Protein AF-A0A6S7GML3-F1 (afdb_monomer_lite)

Structure (mmCIF, N/CA/C/O backbone):
data_AF-A0A6S7GML3-F1
#
_entry.id   AF-A0A6S7GML3-F1
#
loop_
_atom_site.group_PDB
_atom_site.id
_atom_site.type_symbol
_atom_site.label_atom_id
_atom_site.label_alt_id
_atom_site.label_comp_id
_atom_site.label_asym_id
_atom_site.label_entity_id
_atom_site.label_seq_id
_atom_site.pdbx_PDB_ins_code
_atom_site.Cartn_x
_atom_site.Cartn_y
_atom_site.Cartn_z
_atom_site.occupancy
_atom_site.B_iso_or_equiv
_atom_site.auth_seq_id
_atom_site.auth_comp_id
_atom_site.auth_asym_id
_atom_site.auth_atom_id
_atom_site.pdbx_PDB_model_num
ATOM 1 N N . MET A 1 1 ? -11.944 -26.577 15.626 1.00 46.28 1 MET A N 1
ATOM 2 C CA . MET A 1 1 ? -12.272 -26.318 17.049 1.00 46.28 1 MET A CA 1
ATOM 3 C C . MET A 1 1 ? -11.532 -25.113 17.631 1.00 46.28 1 MET A C 1
ATOM 5 O O . MET A 1 1 ? -12.205 -24.235 18.138 1.00 46.28 1 MET A O 1
ATOM 9 N N . ALA A 1 2 ? -10.205 -24.984 17.500 1.00 52.25 2 ALA A N 1
ATOM 10 C CA . ALA A 1 2 ? -9.431 -23.870 18.091 1.00 52.25 2 ALA A CA 1
ATOM 11 C C . ALA A 1 2 ? -9.743 -22.442 17.565 1.00 52.25 2 ALA A C 1
ATOM 13 O O . ALA A 1 2 ? -9.230 -21.453 18.084 1.00 52.25 2 ALA A O 1
ATOM 14 N N . GLU A 1 3 ? -10.528 -22.315 16.496 1.00 48.59 3 GLU A N 1
ATOM 15 C CA . GLU A 1 3 ? -10.847 -21.039 15.836 1.00 48.59 3 GLU A CA 1
ATOM 16 C C . GLU A 1 3 ? -12.199 -20.475 16.296 1.00 48.59 3 GLU A C 1
ATOM 18 O O . GLU A 1 3 ? -12.276 -19.298 16.632 1.00 48.59 3 GLU A O 1
ATOM 23 N N . LEU A 1 4 ? -13.203 -21.346 16.461 1.00 54.62 4 LEU A N 1
ATOM 24 C CA . LEU A 1 4 ? -14.455 -21.040 17.167 1.00 54.62 4 LEU A CA 1
ATOM 25 C C . LEU A 1 4 ? -14.172 -20.561 18.596 1.00 54.62 4 LEU A C 1
ATOM 27 O O . LEU A 1 4 ? -14.626 -19.497 18.988 1.00 54.62 4 LEU A O 1
ATOM 31 N N . VAL A 1 5 ? -13.283 -21.261 19.309 1.00 56.81 5 VAL A N 1
ATOM 32 C CA . VAL A 1 5 ? -12.865 -20.880 20.669 1.00 56.81 5 VAL A CA 1
ATOM 33 C C . VAL A 1 5 ? -12.220 -19.485 20.714 1.00 56.81 5 VAL A C 1
ATOM 35 O O . VAL A 1 5 ? -12.396 -18.755 21.686 1.00 56.81 5 VAL A O 1
ATOM 38 N N . ARG A 1 6 ? -11.490 -19.074 19.665 1.00 58.19 6 ARG A N 1
ATOM 39 C CA . ARG A 1 6 ? -10.879 -17.734 19.589 1.00 58.19 6 ARG A CA 1
ATOM 40 C C . ARG A 1 6 ? -11.899 -16.640 19.287 1.00 58.19 6 ARG A C 1
ATOM 42 O O . ARG A 1 6 ? -11.771 -15.548 19.835 1.00 58.19 6 ARG A O 1
ATOM 49 N N . GLN A 1 7 ? -12.886 -16.927 18.441 1.00 59.56 7 GLN A N 1
ATOM 50 C CA . GLN A 1 7 ? -13.977 -15.999 18.157 1.00 59.56 7 GLN A CA 1
ATOM 51 C C . GLN A 1 7 ? -14.849 -15.783 19.399 1.00 59.56 7 GLN A C 1
ATOM 53 O O . GLN A 1 7 ? -15.047 -14.638 19.802 1.00 59.56 7 GLN A O 1
ATOM 58 N N . ASP A 1 8 ? -15.254 -16.865 20.062 1.00 65.12 8 ASP A N 1
ATOM 59 C CA . ASP A 1 8 ? -16.074 -16.810 21.275 1.00 65.12 8 ASP A CA 1
ATOM 60 C C . ASP A 1 8 ? -15.355 -16.051 22.402 1.00 65.12 8 ASP A C 1
ATOM 62 O O . ASP A 1 8 ? -15.948 -15.230 23.105 1.00 65.12 8 ASP A O 1
ATOM 66 N N . MET A 1 9 ? -14.039 -16.255 22.541 1.00 69.62 9 MET A N 1
ATOM 67 C CA . MET A 1 9 ? -13.228 -15.542 23.528 1.00 69.62 9 MET A CA 1
ATOM 68 C C . MET A 1 9 ? -13.107 -14.040 23.218 1.00 69.62 9 MET A C 1
ATOM 70 O O . MET A 1 9 ? -13.167 -13.223 24.137 1.00 69.62 9 MET A O 1
ATOM 74 N N . PHE A 1 10 ? -12.960 -13.660 21.945 1.00 67.94 10 PHE A N 1
ATOM 75 C CA . PHE A 1 10 ? -12.885 -12.259 21.519 1.00 67.94 10 PHE A CA 1
ATOM 76 C C . PHE A 1 10 ? -14.210 -11.518 21.742 1.00 67.94 10 PHE A C 1
ATOM 78 O O . PHE A 1 10 ? -14.221 -10.435 22.331 1.00 67.94 10 P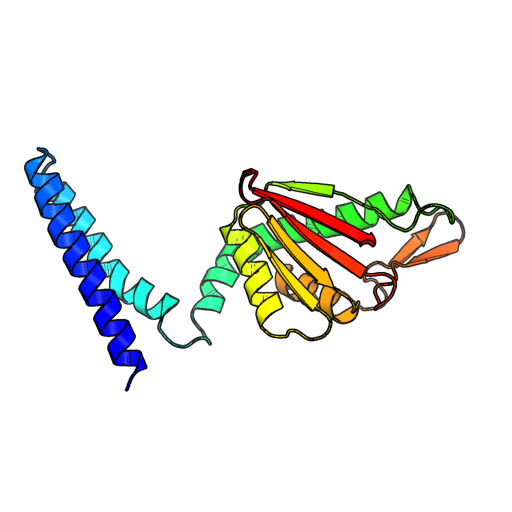HE A O 1
ATOM 85 N N . GLU A 1 11 ? -15.330 -12.124 21.339 1.00 72.38 11 GLU A N 1
ATOM 86 C CA . GLU A 1 11 ? -16.668 -11.570 21.564 1.00 72.38 11 GLU A CA 1
ATOM 87 C C . GLU A 1 11 ? -16.945 -11.403 23.066 1.00 72.38 11 GLU A C 1
ATOM 89 O O . GLU A 1 11 ? -17.372 -10.334 23.505 1.00 72.38 11 GLU A O 1
ATOM 94 N N . ALA A 1 12 ? -16.592 -12.399 23.885 1.00 74.69 12 ALA A N 1
ATOM 95 C CA . ALA A 1 12 ? -16.775 -12.343 25.334 1.00 74.69 12 ALA A CA 1
ATOM 96 C C . ALA A 1 12 ? -15.943 -11.247 26.025 1.00 74.69 12 ALA A C 1
ATOM 98 O O . ALA A 1 12 ? -16.363 -10.700 27.047 1.00 74.69 12 ALA A O 1
ATOM 99 N N . VAL A 1 13 ? -14.745 -10.925 25.526 1.00 76.81 13 VAL A N 1
ATOM 100 C CA . VAL A 1 13 ? -13.927 -9.824 26.071 1.00 76.81 13 VAL A CA 1
ATOM 101 C C . VAL A 1 13 ? -14.544 -8.468 25.727 1.00 76.81 13 VAL A C 1
ATOM 103 O O . VAL A 1 13 ? -14.682 -7.625 26.613 1.00 76.81 13 VAL A O 1
ATOM 106 N N . LEU A 1 14 ? -14.975 -8.271 24.479 1.00 73.94 14 LEU A N 1
ATOM 107 C CA . LEU A 1 14 ? -15.573 -7.006 24.046 1.00 73.94 14 LEU A CA 1
ATOM 108 C C . LEU A 1 14 ? -16.926 -6.735 24.706 1.00 73.94 14 LEU A C 1
ATOM 110 O O . LEU A 1 14 ? -17.175 -5.612 25.140 1.00 73.94 14 LEU A O 1
ATOM 114 N N . LEU A 1 15 ? -17.777 -7.756 24.839 1.00 80.69 15 LEU A N 1
ATOM 115 C CA . LEU A 1 15 ? -19.067 -7.619 25.519 1.00 80.69 15 LEU A CA 1
ATOM 116 C C . LEU A 1 15 ? -18.887 -7.213 26.988 1.00 80.69 15 LEU A C 1
ATOM 118 O O . LEU A 1 15 ? -19.568 -6.303 27.457 1.00 80.69 15 LEU A O 1
ATOM 122 N N . ARG A 1 16 ? -17.915 -7.816 27.687 1.00 80.81 16 ARG A N 1
ATOM 123 C CA . ARG A 1 16 ? -17.569 -7.436 29.068 1.00 80.81 16 ARG A CA 1
ATOM 124 C C . ARG A 1 16 ? -17.038 -6.007 29.164 1.00 80.81 16 ARG A C 1
ATOM 126 O O . ARG A 1 16 ? -17.428 -5.285 30.077 1.00 80.81 16 ARG A O 1
ATOM 133 N N . GLY A 1 17 ? -16.194 -5.593 28.218 1.00 77.00 17 GLY A N 1
ATOM 134 C CA . GLY A 1 17 ? -15.701 -4.217 28.137 1.00 77.00 17 GLY A CA 1
ATOM 135 C C . GLY A 1 17 ? -16.838 -3.207 27.975 1.00 77.00 17 GLY A C 1
ATOM 136 O O . GLY A 1 17 ? -16.918 -2.253 28.743 1.00 77.00 17 GLY A O 1
ATOM 137 N N . LEU A 1 18 ? -17.767 -3.461 27.047 1.00 82.06 18 LEU A N 1
ATOM 138 C CA . LEU A 1 18 ? -18.924 -2.590 26.824 1.00 82.06 18 LEU A CA 1
ATOM 139 C C . LEU A 1 18 ? -19.856 -2.513 28.035 1.00 82.06 18 LEU A C 1
ATOM 141 O O . LEU A 1 18 ? -20.358 -1.434 28.336 1.00 82.06 18 LEU A O 1
ATOM 145 N N . ASP A 1 19 ? -20.091 -3.616 28.749 1.00 84.50 19 ASP A N 1
ATOM 146 C CA . ASP A 1 19 ? -20.906 -3.569 29.966 1.00 84.50 19 ASP A CA 1
ATOM 147 C C . ASP A 1 19 ? -20.232 -2.782 31.095 1.00 84.50 19 ASP A C 1
ATOM 149 O O . ASP A 1 19 ? -20.918 -2.047 31.808 1.00 84.50 19 ASP A O 1
ATOM 153 N N . SER A 1 20 ? -18.903 -2.860 31.216 1.00 81.56 20 SER A N 1
ATOM 154 C CA . SER A 1 20 ? -18.153 -2.002 32.140 1.00 81.56 20 SER A CA 1
ATOM 155 C C . SER A 1 20 ? -18.276 -0.530 31.745 1.00 81.56 20 SER A C 1
ATOM 157 O O . SER A 1 20 ? -18.685 0.289 32.564 1.00 81.56 20 SER A O 1
ATOM 159 N N . SER A 1 21 ? -18.030 -0.200 30.473 1.00 81.12 21 SER A N 1
ATOM 160 C CA . SER A 1 21 ? -18.125 1.175 29.971 1.00 81.12 21 SER A CA 1
ATOM 161 C C . SER A 1 21 ? -19.533 1.752 30.102 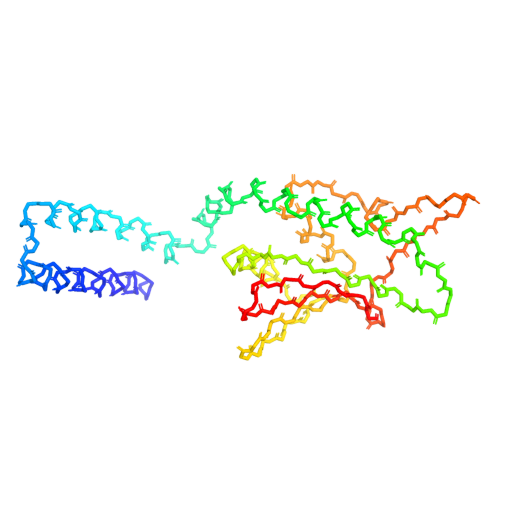1.00 81.12 21 SER A C 1
ATOM 163 O O . SER A 1 21 ? -19.677 2.908 30.478 1.00 81.12 21 SER A O 1
ATOM 165 N N . LYS A 1 22 ? -20.585 0.960 29.864 1.00 83.94 22 LYS A N 1
ATOM 166 C CA . LYS A 1 22 ? -21.976 1.378 30.092 1.00 83.94 22 LYS A CA 1
ATOM 167 C C . LYS A 1 22 ? -22.194 1.812 31.541 1.00 83.94 22 LYS A C 1
ATOM 169 O O . LYS A 1 22 ? -22.778 2.863 31.787 1.00 83.94 22 LYS A O 1
ATOM 174 N N . ASN A 1 23 ? -21.719 1.011 32.493 1.00 84.56 23 ASN A N 1
ATOM 175 C CA . ASN A 1 23 ? -21.869 1.308 33.915 1.00 84.56 23 ASN A CA 1
ATOM 176 C C . ASN A 1 23 ? -21.086 2.565 34.316 1.00 84.56 23 ASN A C 1
ATOM 178 O O . ASN A 1 23 ? -21.584 3.355 35.115 1.00 84.56 23 ASN A O 1
ATOM 182 N N . ASP A 1 24 ? -19.900 2.773 33.748 1.00 84.75 24 ASP A N 1
ATOM 183 C CA . ASP A 1 24 ? -19.079 3.957 34.015 1.00 84.75 24 ASP A CA 1
ATOM 184 C C . ASP A 1 24 ? -19.690 5.227 33.402 1.00 84.75 24 ASP A C 1
ATOM 186 O O . ASP A 1 24 ? -19.739 6.267 34.058 1.00 84.75 24 ASP A O 1
ATOM 190 N N . LEU A 1 25 ? -20.248 5.133 32.190 1.00 81.62 25 LEU A N 1
ATOM 191 C CA . LEU A 1 25 ? -20.936 6.242 31.523 1.00 81.62 25 LEU A CA 1
ATOM 192 C C . LEU A 1 25 ? -22.201 6.660 32.287 1.00 81.62 25 LEU A C 1
ATOM 194 O O . LEU A 1 25 ? -22.391 7.848 32.550 1.00 81.62 25 LEU A O 1
ATOM 198 N N . ILE A 1 26 ? -23.011 5.701 32.745 1.00 82.31 26 ILE A N 1
ATOM 199 C CA . ILE A 1 26 ? -24.184 5.987 33.590 1.00 82.31 26 ILE A CA 1
ATOM 200 C C . ILE A 1 26 ? -23.753 6.643 34.911 1.00 82.31 26 ILE A C 1
ATOM 202 O O . ILE A 1 26 ? -24.350 7.629 35.336 1.00 82.31 26 ILE A O 1
ATOM 206 N N . LYS A 1 27 ? -22.680 6.150 35.548 1.00 86.19 27 LYS A N 1
ATOM 207 C CA . LYS A 1 27 ? -22.130 6.759 36.774 1.00 86.19 27 LYS A CA 1
ATOM 208 C C . LYS A 1 27 ? -21.604 8.178 36.551 1.00 86.19 27 LYS A C 1
ATOM 210 O O . LYS A 1 27 ? -21.663 8.983 37.472 1.00 86.19 27 LYS A O 1
ATOM 215 N N . SER A 1 28 ? -21.115 8.490 35.350 1.00 84.75 28 SER A N 1
ATOM 216 C CA . SER A 1 28 ? -20.665 9.839 34.980 1.00 84.75 28 SER A CA 1
ATOM 217 C C . SER A 1 28 ? -21.804 10.834 34.710 1.00 84.75 28 SER A C 1
ATOM 219 O O . SER A 1 28 ? -21.538 11.998 34.426 1.00 84.75 28 SER A O 1
ATOM 221 N N . GLY A 1 29 ? -23.066 10.401 34.835 1.00 84.50 29 GLY A N 1
ATOM 222 C CA . GLY A 1 29 ? -24.247 11.260 34.720 1.00 84.50 29 GLY A CA 1
ATOM 223 C C . GLY A 1 29 ? -24.820 11.377 33.306 1.00 84.50 29 GLY A C 1
ATOM 224 O O . GLY A 1 29 ? -25.650 12.252 33.065 1.00 84.50 29 GLY A O 1
ATOM 225 N N . LEU A 1 30 ? -24.400 10.517 32.372 1.00 82.19 30 LEU A N 1
ATOM 226 C CA . LEU A 1 30 ? -25.015 10.421 31.046 1.00 82.19 30 LEU A CA 1
ATOM 227 C C . LEU A 1 30 ? -26.405 9.780 31.117 1.00 82.19 30 LEU A C 1
ATOM 229 O O . LEU A 1 30 ? -26.662 8.902 31.943 1.00 82.19 30 LEU A O 1
ATOM 233 N N . ASP A 1 31 ? -27.286 10.200 30.205 1.00 89.06 31 ASP A N 1
ATOM 234 C CA . ASP A 1 31 ? -28.648 9.679 30.104 1.00 89.06 31 ASP A CA 1
ATOM 235 C C . ASP A 1 31 ? -28.648 8.154 29.924 1.00 89.06 31 ASP A C 1
ATOM 237 O O . ASP A 1 31 ? -27.994 7.606 29.027 1.00 89.06 31 ASP A O 1
ATOM 241 N N . PHE A 1 32 ? -29.396 7.473 30.793 1.00 81.75 32 PHE A N 1
ATOM 242 C CA . PHE A 1 32 ? -29.441 6.017 30.859 1.00 81.75 32 PHE A CA 1
ATOM 243 C C . PHE A 1 32 ? -29.946 5.407 29.553 1.00 81.75 32 PHE A C 1
ATOM 245 O O . PHE A 1 32 ? -29.359 4.439 29.070 1.00 81.75 32 PHE A O 1
ATOM 252 N N . TRP A 1 33 ? -31.013 5.967 28.978 1.00 83.19 33 TRP A N 1
ATOM 253 C CA . TRP A 1 33 ? -31.663 5.412 27.791 1.00 83.19 33 TRP A CA 1
ATOM 254 C C . TRP A 1 33 ? -30.794 5.581 26.550 1.00 83.19 33 TRP A C 1
ATOM 256 O O . TRP A 1 33 ? -30.505 4.598 25.875 1.00 83.19 33 TRP A O 1
ATOM 266 N N . SER A 1 34 ? -30.259 6.780 26.330 1.00 77.38 34 SER A N 1
ATOM 267 C CA . SER A 1 34 ? -29.351 7.069 25.215 1.00 77.38 34 SER A CA 1
ATOM 268 C C . SER A 1 34 ? -28.062 6.246 25.294 1.00 77.38 34 SER A C 1
ATOM 270 O O . SER A 1 34 ? -27.591 5.710 24.291 1.00 77.38 34 SER A O 1
ATOM 272 N N . THR A 1 35 ? -27.500 6.093 26.498 1.00 80.88 35 THR A N 1
ATOM 273 C CA . THR A 1 35 ? -26.292 5.283 26.715 1.00 80.88 35 THR A CA 1
ATOM 274 C C . THR A 1 35 ? -26.575 3.803 26.487 1.00 80.88 35 THR A C 1
ATOM 276 O O . THR A 1 35 ? -25.769 3.101 25.875 1.00 80.88 35 THR A O 1
ATOM 279 N N . LYS A 1 36 ? -27.722 3.313 26.964 1.00 83.62 36 LYS A N 1
ATOM 280 C CA . LYS A 1 36 ? -28.141 1.926 26.775 1.00 83.62 36 LYS A CA 1
ATOM 281 C C . LYS A 1 36 ? -28.368 1.612 25.300 1.00 83.62 36 LYS A C 1
ATOM 283 O O . LYS A 1 36 ? -27.820 0.620 24.834 1.00 83.62 36 LYS A O 1
ATOM 288 N N . ASP A 1 37 ? -29.088 2.462 24.575 1.00 81.25 37 ASP A N 1
ATOM 289 C CA . ASP A 1 37 ? -29.379 2.258 23.155 1.00 81.25 37 ASP A CA 1
ATOM 290 C C . ASP A 1 37 ? -28.095 2.249 22.314 1.00 81.25 37 ASP A C 1
ATOM 292 O O . ASP A 1 37 ? -27.892 1.338 21.509 1.00 81.25 37 ASP A O 1
ATOM 296 N N . ALA A 1 38 ? -27.170 3.183 22.565 1.00 76.00 38 ALA A N 1
ATOM 297 C CA . ALA A 1 38 ? -25.878 3.224 21.880 1.00 76.00 38 ALA A CA 1
ATOM 298 C C . ALA A 1 38 ? -25.006 1.990 22.186 1.00 76.00 38 ALA A C 1
ATOM 300 O O . ALA A 1 38 ? -24.384 1.413 21.291 1.00 76.00 38 ALA A O 1
ATOM 301 N N . ILE A 1 39 ? -24.964 1.548 23.448 1.00 80.12 39 ILE A N 1
ATOM 302 C CA . ILE A 1 39 ? -24.228 0.338 23.843 1.00 80.12 39 ILE A CA 1
ATOM 303 C C . ILE A 1 39 ? -24.871 -0.911 23.228 1.00 80.12 39 ILE A C 1
ATOM 305 O O . ILE A 1 39 ? -24.153 -1.791 22.753 1.00 80.12 39 ILE A O 1
ATOM 309 N N . ASP A 1 40 ? -26.199 -1.006 23.209 1.00 82.94 40 ASP A N 1
ATOM 310 C CA . ASP A 1 40 ? -26.919 -2.143 22.634 1.00 82.94 40 ASP A CA 1
ATOM 311 C C . ASP A 1 40 ? -26.742 -2.203 21.106 1.00 82.94 40 ASP A C 1
ATOM 313 O O . ASP A 1 40 ? -26.606 -3.294 20.543 1.00 82.94 40 ASP A O 1
ATOM 317 N N . GLU A 1 41 ? -26.638 -1.058 20.428 1.00 76.38 41 GLU A N 1
ATOM 318 C CA . GLU A 1 41 ? -26.258 -0.989 19.015 1.00 76.38 41 GLU A CA 1
ATOM 319 C C . GLU A 1 41 ? -24.822 -1.489 18.789 1.00 76.38 41 GLU A C 1
ATOM 321 O O . GLU A 1 41 ? -24.591 -2.357 17.942 1.00 76.38 41 GLU A O 1
ATOM 326 N N . LEU A 1 42 ? -23.860 -1.047 19.606 1.00 71.56 42 LEU A N 1
ATOM 327 C CA . LEU A 1 42 ? -22.476 -1.533 19.549 1.00 71.56 42 LEU A CA 1
ATOM 328 C C . LEU A 1 42 ? -22.381 -3.044 19.806 1.00 71.56 42 LEU A C 1
ATOM 330 O O . LEU A 1 42 ? -21.644 -3.745 19.108 1.00 71.56 42 LEU A O 1
ATOM 334 N N . LYS A 1 43 ? -23.172 -3.577 20.744 1.00 80.75 43 LYS A N 1
ATOM 335 C CA . LYS A 1 43 ? -23.254 -5.022 21.008 1.00 80.75 43 LYS A CA 1
ATOM 336 C C . LYS A 1 43 ? -23.757 -5.806 19.798 1.00 80.75 43 LYS A C 1
ATOM 338 O O . LYS A 1 43 ? -23.225 -6.878 19.520 1.00 80.75 43 LYS A O 1
ATOM 343 N N . ARG A 1 44 ? -24.722 -5.275 19.038 1.00 78.81 44 ARG A N 1
ATOM 344 C CA . ARG A 1 44 ? -25.210 -5.903 17.792 1.00 78.81 44 ARG A CA 1
ATOM 345 C C . ARG A 1 44 ? -24.148 -5.929 16.691 1.00 78.81 44 ARG A C 1
ATOM 347 O O . ARG A 1 44 ? -24.171 -6.819 15.842 1.00 78.81 44 ARG A O 1
ATOM 354 N N . LEU A 1 45 ? -23.206 -4.986 16.706 1.00 71.12 45 LEU A N 1
ATOM 355 C CA . LEU A 1 45 ? -22.112 -4.922 15.737 1.00 71.12 45 LEU A CA 1
ATOM 356 C C . LEU A 1 45 ? -20.957 -5.880 16.067 1.00 71.12 45 LEU A C 1
ATOM 358 O O . LEU A 1 45 ? -20.259 -6.305 15.146 1.00 71.12 45 LEU A O 1
ATOM 362 N N . ILE A 1 46 ? -20.764 -6.271 17.334 1.00 72.88 46 ILE A N 1
ATOM 363 C CA . ILE A 1 46 ? -19.654 -7.147 17.755 1.00 72.88 46 ILE A CA 1
ATOM 364 C C . ILE A 1 46 ? -19.620 -8.479 16.988 1.00 72.88 46 ILE A C 1
ATOM 366 O O . ILE A 1 46 ? -18.567 -8.771 16.425 1.00 72.88 46 ILE A O 1
ATOM 370 N N . PRO A 1 47 ? -20.714 -9.257 16.862 1.00 67.62 47 PRO A N 1
ATOM 371 C CA . PRO A 1 47 ? -20.690 -10.514 16.110 1.00 67.62 47 PRO A CA 1
ATOM 372 C C . PRO A 1 47 ? -20.383 -10.305 14.623 1.00 67.62 47 PRO A C 1
ATOM 374 O O . PRO A 1 47 ? -19.722 -11.127 13.990 1.00 67.62 47 PRO A O 1
ATOM 377 N N . LEU A 1 48 ? -20.821 -9.179 14.047 1.00 64.44 48 LEU A N 1
ATOM 378 C CA . LEU A 1 48 ? -20.537 -8.826 12.652 1.00 64.44 48 LEU A CA 1
ATOM 379 C C . LEU A 1 48 ? -19.053 -8.500 12.454 1.00 64.44 48 LEU A C 1
ATOM 381 O O . LEU A 1 48 ? -18.450 -8.923 11.469 1.00 64.44 48 LEU A O 1
ATOM 385 N N . VAL A 1 49 ? -18.458 -7.777 13.402 1.00 63.06 49 VAL A N 1
ATOM 386 C CA . VAL A 1 49 ? -17.033 -7.433 13.427 1.00 63.06 49 VAL A CA 1
ATOM 387 C C . VAL A 1 49 ? -16.187 -8.678 13.698 1.00 63.06 49 VAL A C 1
ATOM 389 O O . VAL A 1 49 ? -15.263 -8.956 12.942 1.00 63.06 49 VAL A O 1
ATOM 392 N N . ALA A 1 50 ? -16.529 -9.486 14.697 1.00 62.12 50 ALA A N 1
ATOM 393 C CA . ALA A 1 50 ? -15.840 -10.732 15.016 1.00 62.12 50 ALA A CA 1
ATOM 394 C C . ALA A 1 50 ? -15.881 -11.712 13.836 1.00 62.12 50 ALA A C 1
ATOM 396 O O . ALA A 1 50 ? -14.841 -12.206 13.409 1.00 62.12 50 ALA A O 1
ATOM 397 N N . LYS A 1 51 ? -17.039 -11.885 13.191 1.00 63.22 51 LYS A N 1
ATOM 398 C CA . LYS A 1 51 ? -17.161 -12.683 11.962 1.00 63.22 51 LYS A CA 1
ATOM 399 C C . LYS A 1 51 ? -16.361 -12.103 10.790 1.00 63.22 51 LYS A C 1
ATOM 401 O O . LYS A 1 51 ? -15.874 -12.859 9.958 1.00 63.22 51 LYS A O 1
ATOM 406 N N . LYS A 1 52 ? -16.201 -10.779 10.718 1.00 56.81 52 LYS A N 1
ATOM 407 C CA . LYS A 1 52 ? -15.427 -10.081 9.677 1.00 56.81 52 LYS A CA 1
ATOM 408 C C . LYS A 1 52 ? -13.909 -10.167 9.883 1.00 56.81 52 LYS A C 1
ATOM 410 O O . LYS A 1 52 ? -13.182 -10.228 8.895 1.00 56.81 52 LYS A O 1
ATOM 415 N N . PHE A 1 53 ? -13.439 -10.125 11.130 1.00 54.00 53 PHE A N 1
ATOM 416 C CA . PHE A 1 53 ? -12.013 -10.114 11.480 1.00 54.00 53 PHE A CA 1
ATOM 417 C C . PHE A 1 53 ? -11.454 -11.506 11.811 1.00 54.00 53 PHE A C 1
ATOM 419 O O . PHE A 1 53 ? -10.275 -11.747 11.567 1.00 54.00 53 PHE A O 1
ATOM 426 N N . LEU A 1 54 ? -12.278 -12.412 12.348 1.00 54.78 54 LEU A N 1
ATOM 427 C CA . LEU A 1 54 ? -11.885 -13.757 12.798 1.00 54.78 54 LEU A CA 1
ATOM 428 C C . LEU A 1 54 ? -12.545 -14.884 11.994 1.00 54.78 54 LEU A C 1
ATOM 430 O O . LEU A 1 54 ? -12.008 -15.988 11.938 1.00 54.78 54 LEU A O 1
ATOM 434 N N . GLY A 1 55 ? -13.685 -14.629 11.346 1.00 49.12 55 GLY A N 1
ATOM 435 C CA . GLY A 1 55 ? -14.292 -15.588 10.428 1.00 49.12 55 GLY A CA 1
ATOM 436 C C . GLY A 1 55 ? -13.475 -15.680 9.143 1.00 49.12 55 GLY A C 1
ATOM 437 O O . GLY A 1 55 ? -13.189 -14.649 8.543 1.00 49.12 55 GLY A O 1
ATOM 438 N N . LYS A 1 56 ? -13.096 -16.914 8.764 1.00 47.44 56 LYS A N 1
ATOM 439 C CA . LYS A 1 56 ? -12.351 -17.324 7.554 1.00 47.44 56 LYS A CA 1
ATOM 440 C C . LYS A 1 56 ? -11.644 -16.177 6.818 1.00 47.44 56 LYS A C 1
ATOM 442 O O . LYS A 1 56 ? -12.281 -15.384 6.125 1.00 47.44 56 LYS A O 1
ATOM 447 N N . TYR A 1 57 ? -10.316 -16.251 6.812 1.00 44.41 57 TYR A N 1
ATOM 448 C CA . TYR A 1 57 ? -9.345 -15.508 5.990 1.00 44.41 57 TYR A CA 1
ATOM 449 C C . TYR A 1 57 ? -9.638 -15.386 4.461 1.00 44.41 57 TYR A C 1
ATOM 451 O O . TYR A 1 57 ? -8.761 -14.966 3.713 1.00 44.41 57 TYR A O 1
ATOM 459 N N . GLY A 1 58 ? -10.828 -15.734 3.952 1.00 43.81 58 GLY A N 1
ATOM 460 C CA . GLY A 1 58 ? -11.152 -15.819 2.524 1.00 43.81 58 GLY A CA 1
ATOM 461 C C . GLY A 1 58 ? -12.261 -14.908 1.976 1.00 43.81 58 GLY A C 1
ATOM 462 O O . GLY A 1 58 ? -12.263 -14.676 0.770 1.00 43.81 58 GLY A O 1
ATOM 463 N N . GLU A 1 59 ? -13.195 -14.366 2.773 1.00 43.69 59 GLU A N 1
ATOM 464 C CA . GLU A 1 59 ? -14.395 -13.712 2.184 1.00 43.69 59 GLU A CA 1
ATOM 465 C C . GLU A 1 59 ? -14.738 -12.324 2.757 1.00 43.69 59 GLU A C 1
ATOM 467 O O . GLU A 1 59 ? -15.159 -11.443 2.006 1.00 43.69 59 GLU A O 1
ATOM 472 N N . GLY A 1 60 ? -14.472 -12.054 4.041 1.00 39.16 60 GLY A N 1
ATOM 473 C CA . GLY A 1 60 ? -14.784 -10.760 4.676 1.00 39.16 60 GLY A CA 1
ATOM 474 C C . GLY A 1 60 ? -13.871 -9.596 4.261 1.00 39.16 60 GLY A C 1
ATOM 475 O O . GLY A 1 60 ? -14.300 -8.437 4.242 1.00 39.16 60 GLY A O 1
ATOM 476 N N . GLN A 1 61 ? -12.628 -9.885 3.855 1.00 45.50 61 GLN A N 1
ATOM 477 C CA . GLN A 1 61 ? -11.715 -8.868 3.322 1.00 45.50 61 GLN A CA 1
ATOM 478 C C . GLN A 1 61 ? -12.148 -8.353 1.950 1.00 45.50 61 GLN A C 1
ATOM 480 O O . GLN A 1 61 ? -11.879 -7.190 1.669 1.00 45.50 61 GLN A O 1
ATOM 485 N N . LYS A 1 62 ? -12.886 -9.130 1.137 1.00 40.34 62 LYS A N 1
ATOM 486 C CA . LYS A 1 62 ? -13.417 -8.616 -0.136 1.00 40.34 62 LYS A CA 1
ATOM 487 C C . LYS A 1 62 ? -14.269 -7.369 0.092 1.00 40.34 62 LYS A C 1
ATOM 489 O O . LYS A 1 62 ? -14.110 -6.417 -0.648 1.00 40.34 62 LYS A O 1
ATOM 494 N N . PHE A 1 63 ? -15.088 -7.299 1.143 1.00 37.25 63 PHE A N 1
ATOM 495 C CA . PHE A 1 63 ? -16.019 -6.177 1.337 1.00 37.25 63 PHE A CA 1
ATOM 496 C C . PHE A 1 63 ? -15.379 -4.893 1.899 1.00 37.25 63 PHE A C 1
ATOM 498 O O . PHE A 1 63 ? -15.788 -3.796 1.517 1.00 37.25 63 PHE A O 1
ATOM 505 N N . THR A 1 64 ? -14.356 -4.989 2.759 1.00 42.97 64 THR A N 1
ATOM 506 C CA . THR A 1 64 ? -13.591 -3.800 3.211 1.00 42.97 64 THR A CA 1
ATOM 507 C C . THR A 1 64 ? -12.678 -3.290 2.106 1.00 42.97 64 THR A C 1
ATOM 509 O O . THR A 1 64 ? -12.615 -2.086 1.868 1.00 42.97 64 THR A O 1
ATOM 512 N N . VAL A 1 65 ? -12.045 -4.218 1.381 1.00 41.59 65 VAL A N 1
ATOM 513 C CA . VAL A 1 65 ? -11.272 -3.920 0.177 1.00 41.59 65 VAL A CA 1
ATOM 514 C C . VAL A 1 65 ? -12.185 -3.254 -0.855 1.00 41.59 65 VAL A C 1
ATOM 516 O O . VAL A 1 65 ? -11.814 -2.199 -1.337 1.00 41.59 65 VAL A O 1
ATOM 519 N N . VAL A 1 66 ? -13.414 -3.739 -1.088 1.00 41.00 66 VAL A N 1
ATOM 520 C CA . VAL A 1 66 ? -14.400 -3.166 -2.037 1.00 41.00 66 VAL A CA 1
ATOM 521 C C . VAL A 1 66 ? -14.885 -1.756 -1.661 1.00 41.00 66 VAL A C 1
ATOM 523 O O . VAL A 1 66 ? -15.099 -0.949 -2.562 1.00 41.00 66 VAL A O 1
ATOM 526 N N . LYS A 1 67 ? -15.028 -1.401 -0.372 1.00 44.69 67 LYS A N 1
ATOM 527 C CA . LYS A 1 67 ? -15.408 -0.025 0.031 1.00 44.69 67 LYS A CA 1
ATOM 528 C C . LYS A 1 67 ? -14.231 0.959 0.046 1.00 44.69 67 LYS A C 1
ATOM 530 O O . LYS A 1 67 ? -14.422 2.118 -0.308 1.00 44.69 67 LYS A O 1
ATOM 535 N N . ALA A 1 68 ? -13.028 0.519 0.420 1.00 50.62 68 ALA A N 1
ATOM 536 C CA . ALA A 1 68 ? -11.810 1.333 0.329 1.00 50.62 68 ALA A CA 1
ATOM 537 C C . ALA A 1 68 ? -11.272 1.430 -1.113 1.00 50.62 68 ALA A C 1
ATOM 539 O O . ALA A 1 68 ? -10.546 2.367 -1.449 1.00 50.62 68 ALA A O 1
ATOM 540 N N . PHE A 1 69 ? -11.667 0.493 -1.979 1.00 56.91 69 PHE A N 1
ATOM 541 C CA . PHE A 1 69 ? -11.192 0.350 -3.352 1.00 56.91 69 PHE A CA 1
ATOM 542 C C . PHE A 1 69 ? -11.313 1.620 -4.192 1.00 56.91 69 PHE A C 1
ATOM 544 O O . PHE A 1 69 ? -10.342 1.973 -4.851 1.00 56.91 69 PHE A O 1
ATOM 551 N N . PRO A 1 70 ? -12.438 2.360 -4.197 1.00 64.94 70 PRO A N 1
ATOM 552 C CA . PRO A 1 70 ? -12.559 3.544 -5.043 1.00 64.94 70 PRO A CA 1
ATOM 553 C C . PRO A 1 70 ? -11.635 4.690 -4.610 1.00 64.94 70 PRO A C 1
ATOM 555 O O . PRO A 1 70 ? -11.113 5.417 -5.452 1.00 64.94 70 PRO A O 1
ATOM 558 N N . MET A 1 71 ? -11.407 4.861 -3.304 1.00 65.75 71 MET A N 1
ATOM 559 C CA . MET A 1 71 ? -10.477 5.877 -2.796 1.00 65.75 71 MET A CA 1
ATOM 560 C C . MET A 1 71 ? -9.030 5.463 -3.049 1.00 65.75 71 MET A C 1
ATOM 562 O O . MET A 1 71 ? -8.260 6.235 -3.619 1.00 65.75 71 MET A O 1
ATOM 566 N N . LEU A 1 72 ? -8.686 4.223 -2.700 1.00 68.19 72 LEU A N 1
ATOM 567 C CA . LEU A 1 72 ? -7.346 3.681 -2.885 1.00 68.19 72 LEU A CA 1
ATOM 568 C C . LEU A 1 72 ? -6.972 3.615 -4.369 1.00 68.19 72 LEU A C 1
ATOM 570 O O . LEU A 1 72 ? -5.896 4.066 -4.740 1.00 68.19 72 LEU A O 1
ATOM 574 N N . SER A 1 73 ? -7.879 3.176 -5.242 1.00 70.12 73 SER A N 1
ATOM 575 C CA . SER A 1 73 ? -7.658 3.163 -6.693 1.00 70.12 73 SER A CA 1
ATOM 576 C C . SER A 1 73 ? -7.423 4.564 -7.252 1.00 70.12 73 SER A C 1
ATOM 578 O O . SER A 1 73 ? -6.515 4.736 -8.059 1.00 70.12 73 SER A O 1
ATOM 580 N N . ARG A 1 74 ? -8.161 5.593 -6.808 1.00 74.62 74 ARG A N 1
ATOM 581 C CA . ARG A 1 74 ? -7.921 6.989 -7.225 1.00 74.62 74 ARG A CA 1
ATOM 582 C C . ARG A 1 74 ? -6.557 7.500 -6.769 1.00 74.62 74 ARG A C 1
ATOM 584 O O . ARG A 1 74 ? -5.861 8.142 -7.557 1.00 74.62 74 ARG A O 1
ATOM 591 N N . ILE A 1 75 ? -6.177 7.208 -5.527 1.00 74.69 75 ILE A N 1
ATOM 592 C CA . ILE A 1 75 ? -4.869 7.565 -4.966 1.00 74.69 75 ILE A CA 1
ATOM 593 C C . ILE A 1 75 ? -3.755 6.857 -5.751 1.00 74.69 75 ILE A C 1
ATOM 595 O O . ILE A 1 75 ? -2.844 7.500 -6.260 1.00 74.69 75 ILE A O 1
ATOM 599 N N . VAL A 1 76 ? -3.883 5.553 -5.979 1.00 75.06 76 VAL A N 1
ATOM 600 C CA . VAL A 1 76 ? -2.894 4.742 -6.701 1.00 75.06 76 VAL A CA 1
ATOM 601 C C . VAL A 1 76 ? -2.823 5.126 -8.184 1.00 75.06 76 VAL A C 1
ATOM 603 O O . VAL A 1 76 ? -1.738 5.182 -8.760 1.00 75.06 76 VAL A O 1
ATOM 606 N N . GLN A 1 77 ? -3.940 5.496 -8.815 1.00 78.62 77 GLN A N 1
ATOM 607 C CA . GLN A 1 77 ? -3.943 6.075 -10.162 1.00 78.62 77 GLN A CA 1
ATOM 608 C C . GLN A 1 77 ? -3.221 7.424 -10.199 1.00 78.62 77 GLN A C 1
ATOM 610 O O . GLN A 1 77 ? -2.516 7.719 -11.169 1.00 78.62 77 GLN A O 1
ATOM 615 N N . ARG A 1 78 ? -3.390 8.262 -9.168 1.00 78.88 78 ARG A N 1
ATOM 616 C CA . ARG A 1 78 ? -2.659 9.527 -9.041 1.00 78.88 78 ARG A CA 1
ATOM 617 C C . ARG A 1 78 ? -1.168 9.269 -8.858 1.00 78.88 78 ARG A C 1
ATOM 619 O O . ARG A 1 78 ? -0.384 9.910 -9.559 1.00 78.88 78 ARG A O 1
ATOM 626 N N . TRP A 1 79 ? -0.780 8.313 -8.016 1.00 77.81 79 TRP A N 1
ATOM 627 C CA . TRP A 1 79 ? 0.602 7.853 -7.879 1.00 77.81 79 TRP A CA 1
ATOM 628 C C . TRP A 1 79 ? 1.159 7.419 -9.223 1.00 77.81 79 TRP A C 1
ATOM 630 O O . TRP A 1 79 ? 2.142 7.989 -9.680 1.00 77.81 79 TRP A O 1
ATOM 640 N N . TYR A 1 80 ? 0.481 6.500 -9.914 1.00 77.88 80 TYR A N 1
ATOM 641 C CA . TYR A 1 80 ? 0.898 6.000 -11.220 1.00 77.88 80 TYR A CA 1
ATOM 642 C C . TYR A 1 80 ? 1.078 7.132 -12.238 1.00 77.88 80 TYR A C 1
ATOM 644 O O . TYR A 1 80 ? 2.134 7.260 -12.853 1.00 77.88 80 TYR A O 1
ATOM 652 N N . LYS A 1 81 ? 0.099 8.035 -12.373 1.00 79.50 81 LYS A N 1
ATOM 653 C CA . LYS A 1 81 ? 0.215 9.205 -13.261 1.00 79.50 81 LYS A CA 1
ATOM 654 C C . LYS A 1 81 ? 1.382 10.112 -12.863 1.00 79.50 81 LYS A C 1
ATOM 656 O O . LYS A 1 81 ? 2.067 10.640 -13.737 1.00 79.50 81 LYS A O 1
ATOM 661 N N . THR A 1 82 ? 1.613 10.296 -11.567 1.00 74.75 82 THR A N 1
ATOM 662 C CA . THR A 1 82 ? 2.693 11.138 -11.036 1.00 74.75 82 THR A CA 1
ATOM 663 C C . THR A 1 82 ? 4.061 10.511 -11.281 1.00 74.75 82 THR A C 1
ATOM 665 O O . THR A 1 82 ? 4.949 11.209 -11.768 1.00 74.75 82 THR A O 1
ATOM 668 N N . PHE A 1 83 ? 4.215 9.201 -11.068 1.00 73.31 83 PHE A N 1
ATOM 669 C CA . PHE A 1 83 ? 5.388 8.427 -11.479 1.00 73.31 83 PHE A CA 1
ATOM 670 C C . PHE A 1 83 ? 5.665 8.616 -12.967 1.00 73.31 83 PHE A C 1
ATOM 672 O O . PHE A 1 83 ? 6.740 9.081 -13.342 1.00 73.31 83 PHE A O 1
ATOM 679 N N . MET A 1 84 ? 4.668 8.343 -13.814 1.00 72.88 84 MET A N 1
ATOM 680 C CA . MET A 1 84 ? 4.799 8.455 -15.267 1.00 72.88 84 MET A CA 1
ATOM 681 C C . MET A 1 84 ? 5.172 9.873 -15.719 1.00 72.88 84 MET A C 1
ATOM 683 O O . MET A 1 84 ? 5.879 10.016 -16.713 1.00 72.88 84 MET A O 1
ATOM 687 N N . ARG A 1 85 ? 4.729 10.918 -14.999 1.00 71.00 85 ARG A N 1
ATOM 688 C CA . ARG A 1 85 ? 5.098 12.324 -15.251 1.00 71.00 85 ARG A CA 1
ATOM 689 C C . ARG A 1 85 ? 6.507 12.674 -14.778 1.00 71.00 85 ARG A C 1
ATOM 691 O O . ARG A 1 85 ? 7.224 13.374 -15.483 1.00 71.00 85 ARG A O 1
ATOM 698 N N . ARG A 1 86 ? 6.917 12.218 -13.595 1.00 66.62 86 ARG A N 1
ATOM 699 C CA . ARG A 1 86 ? 8.240 12.534 -13.032 1.00 66.62 86 ARG A CA 1
ATOM 700 C C . ARG A 1 86 ? 9.366 11.764 -13.725 1.00 66.62 86 ARG A C 1
ATOM 702 O O . ARG A 1 86 ? 10.452 12.317 -13.875 1.00 66.62 86 ARG A O 1
ATOM 709 N N . MET A 1 87 ? 9.085 10.569 -14.252 1.00 63.00 87 MET A N 1
ATOM 710 C CA . MET A 1 87 ? 10.011 9.836 -15.129 1.00 63.00 87 MET A CA 1
ATOM 711 C C . MET A 1 87 ? 10.403 10.626 -16.393 1.00 63.00 87 MET A C 1
ATOM 713 O O . MET A 1 87 ? 11.445 10.369 -16.975 1.00 63.00 87 MET A O 1
ATOM 717 N N . ILE A 1 88 ? 9.613 11.622 -16.811 1.00 52.06 88 ILE A N 1
ATOM 718 C CA . ILE A 1 88 ? 9.867 12.436 -18.015 1.00 52.06 88 ILE A CA 1
ATOM 719 C C . ILE A 1 88 ? 11.030 13.413 -17.821 1.00 52.06 88 ILE A C 1
ATOM 721 O O . ILE A 1 88 ? 11.718 13.740 -18.781 1.00 52.06 88 ILE A O 1
ATOM 725 N N . ALA A 1 8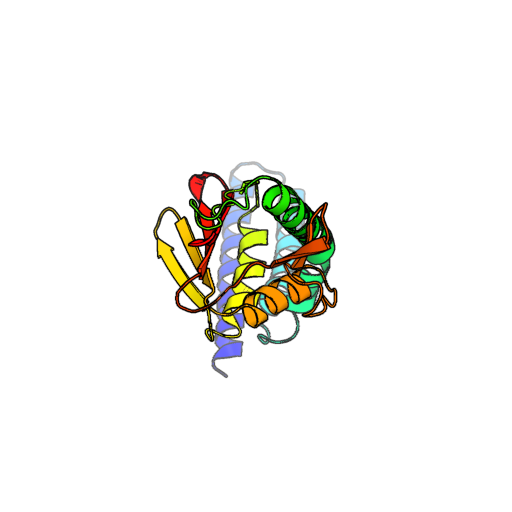9 ? 11.220 13.919 -16.602 1.00 49.91 89 ALA A N 1
ATOM 726 C CA . ALA A 1 89 ? 12.048 15.100 -16.365 1.00 49.91 89 ALA A CA 1
ATOM 727 C C . ALA A 1 89 ? 13.495 14.787 -15.947 1.00 49.91 89 ALA A C 1
ATOM 729 O O . ALA A 1 89 ? 14.329 15.685 -15.971 1.00 49.91 89 ALA A O 1
ATOM 730 N N . LYS A 1 90 ? 13.798 13.550 -15.527 1.00 49.41 90 LYS A N 1
ATOM 731 C CA . LYS A 1 90 ? 15.069 13.210 -14.853 1.00 49.41 90 LYS A CA 1
ATOM 732 C C . LYS A 1 90 ? 15.813 12.000 -15.433 1.00 49.41 90 LYS A C 1
ATOM 734 O O . LYS A 1 90 ? 16.728 11.498 -14.788 1.00 49.41 90 LYS A O 1
ATOM 739 N N . CYS A 1 91 ? 15.464 11.534 -16.633 1.00 48.19 91 CYS A N 1
ATOM 740 C CA . CYS A 1 91 ? 16.232 10.493 -17.326 1.00 48.19 91 CYS A CA 1
ATOM 741 C C . CYS A 1 91 ? 17.546 11.064 -17.877 1.00 48.19 91 CYS A C 1
ATOM 743 O O . CYS A 1 91 ? 17.642 11.394 -19.054 1.00 48.19 91 CYS A O 1
ATOM 745 N N . GLY A 1 92 ? 18.544 11.198 -17.007 1.00 47.94 92 GLY A N 1
ATOM 746 C CA . GLY A 1 92 ? 19.937 11.410 -17.382 1.00 47.94 92 GLY A CA 1
ATOM 747 C C . GLY A 1 92 ? 20.787 10.257 -16.858 1.00 47.94 92 GLY A C 1
ATOM 748 O O . GLY A 1 92 ? 20.619 9.842 -15.714 1.00 47.94 92 GLY A O 1
ATOM 749 N N . GLU A 1 93 ? 21.712 9.766 -17.681 1.00 46.84 93 GLU A N 1
ATOM 750 C CA . GLU A 1 93 ? 22.590 8.603 -17.442 1.00 46.84 93 GLU A CA 1
ATOM 751 C C . GLU A 1 93 ? 23.389 8.642 -16.124 1.00 46.84 93 GLU A C 1
ATOM 753 O O . GLU A 1 93 ? 23.884 7.615 -15.672 1.00 46.84 93 GLU A O 1
ATOM 758 N N . ARG A 1 94 ? 23.506 9.814 -15.486 1.00 44.34 94 ARG A N 1
ATOM 759 C CA . ARG A 1 94 ? 24.350 10.045 -14.304 1.00 44.34 94 ARG A CA 1
ATOM 760 C C . ARG A 1 94 ? 23.681 9.814 -12.949 1.00 44.34 94 ARG A C 1
ATOM 762 O O . ARG A 1 94 ? 24.397 9.634 -11.974 1.00 44.34 94 ARG A O 1
ATOM 769 N N . ASN A 1 95 ? 22.350 9.842 -12.867 1.00 44.16 95 ASN A N 1
ATOM 770 C CA . ASN A 1 95 ? 21.624 9.686 -11.604 1.00 44.16 95 ASN A CA 1
ATOM 771 C C . ASN A 1 95 ? 20.572 8.581 -11.757 1.00 44.16 95 ASN A C 1
ATOM 773 O O . ASN A 1 95 ? 19.566 8.810 -12.434 1.00 44.16 95 ASN A O 1
ATOM 777 N N . PRO A 1 96 ? 20.759 7.396 -11.149 1.00 47.50 96 PRO A N 1
ATOM 778 C CA . PRO A 1 96 ? 19.747 6.353 -11.192 1.00 47.50 96 PRO A CA 1
ATOM 779 C C . PRO A 1 96 ? 18.454 6.870 -10.550 1.00 47.50 96 PRO A C 1
ATOM 781 O O . PRO A 1 96 ? 18.433 7.268 -9.390 1.00 47.50 96 PRO A O 1
ATOM 784 N N . TRP A 1 97 ? 17.415 6.950 -11.383 1.00 56.03 97 TRP A N 1
ATOM 785 C CA . TRP A 1 97 ? 15.975 6.759 -11.152 1.00 56.03 97 TRP A CA 1
ATOM 786 C C . TRP A 1 97 ? 15.300 7.264 -9.864 1.00 56.03 97 TRP A C 1
ATOM 788 O O . TRP A 1 97 ? 14.145 6.925 -9.636 1.00 56.03 97 TRP A O 1
ATOM 798 N N . ARG A 1 98 ? 15.905 8.128 -9.046 1.00 49.81 98 ARG A N 1
ATOM 799 C CA . ARG A 1 98 ? 15.298 8.576 -7.784 1.00 49.81 98 ARG A CA 1
ATOM 800 C C . ARG A 1 98 ? 14.135 9.547 -8.014 1.00 49.81 98 ARG A C 1
ATOM 802 O O . ARG A 1 98 ? 14.286 10.772 -8.012 1.00 49.81 98 ARG A O 1
ATOM 809 N N . VAL A 1 99 ? 12.945 8.986 -8.205 1.00 55.38 99 VAL A N 1
ATOM 810 C CA . VAL A 1 99 ? 11.667 9.700 -8.186 1.00 55.38 99 VAL A CA 1
ATOM 811 C C . VAL A 1 99 ? 11.053 9.544 -6.801 1.00 55.38 99 VAL A C 1
ATOM 813 O O . VAL A 1 99 ? 10.099 8.800 -6.624 1.00 55.38 99 VAL A O 1
ATOM 816 N N . THR A 1 100 ? 11.597 10.279 -5.834 1.00 57.06 100 THR A N 1
ATOM 817 C CA . THR A 1 100 ? 10.991 10.396 -4.508 1.00 57.06 100 THR A CA 1
ATOM 818 C C . THR A 1 100 ? 9.768 11.292 -4.614 1.00 57.06 100 THR A C 1
ATOM 820 O O . THR A 1 100 ? 9.869 12.472 -4.973 1.00 57.06 100 THR A O 1
ATOM 823 N N . PHE A 1 101 ? 8.587 10.742 -4.369 1.00 62.53 101 PHE A N 1
ATOM 824 C CA . PHE A 1 101 ? 7.406 11.545 -4.087 1.00 62.53 101 PHE A CA 1
ATOM 825 C C . PHE A 1 101 ? 6.746 11.031 -2.833 1.00 62.53 101 PHE A C 1
ATOM 827 O O . PHE A 1 101 ? 6.762 9.825 -2.587 1.00 62.53 101 PHE A O 1
ATOM 834 N N . SER A 1 102 ? 6.174 11.967 -2.088 1.00 71.88 102 SER A N 1
ATOM 835 C CA . SER A 1 102 ? 5.456 11.668 -0.878 1.00 71.88 102 SER A CA 1
ATOM 836 C C . SER A 1 102 ? 4.012 12.144 -0.935 1.00 71.88 102 SER A C 1
ATOM 838 O O . SER A 1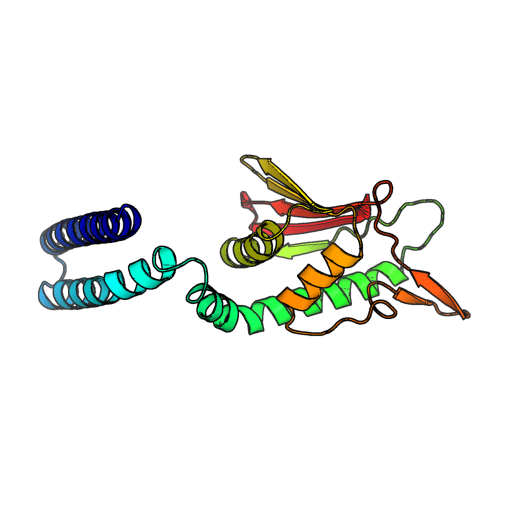 102 ? 3.701 13.149 -1.581 1.00 71.88 102 SER A O 1
ATOM 840 N N . GLU A 1 103 ? 3.117 11.376 -0.323 1.00 73.38 103 GLU A N 1
ATOM 841 C CA . GLU A 1 103 ? 1.701 11.717 -0.201 1.00 73.38 103 GLU A CA 1
ATOM 842 C C . GLU A 1 103 ? 1.195 11.276 1.175 1.00 73.38 103 GLU A C 1
ATOM 844 O O . GLU A 1 103 ? 1.630 10.252 1.708 1.00 73.38 103 GLU A O 1
ATOM 849 N N . TYR A 1 104 ? 0.285 12.058 1.753 1.00 75.88 104 TYR A N 1
ATOM 850 C CA . TYR A 1 104 ? -0.389 11.677 2.989 1.00 75.88 104 TYR A CA 1
ATOM 851 C C . TYR A 1 104 ? -1.344 10.516 2.711 1.00 75.88 104 TYR A C 1
ATOM 853 O O . TYR A 1 104 ? -2.188 10.591 1.813 1.00 75.88 104 TYR A O 1
ATOM 861 N N . LEU A 1 105 ? -1.208 9.439 3.473 1.00 76.25 105 LEU A N 1
ATOM 862 C CA . LEU A 1 105 ? -2.003 8.231 3.350 1.00 76.25 105 LEU A CA 1
ATOM 863 C C . LEU A 1 105 ? -2.297 7.697 4.746 1.00 76.25 105 LEU A C 1
ATOM 865 O O . LEU A 1 105 ? -1.373 7.384 5.477 1.00 76.25 105 LEU A O 1
ATOM 869 N N . SER A 1 106 ? -3.573 7.527 5.083 1.00 75.44 106 SER A N 1
ATOM 870 C CA . SER A 1 106 ? -3.961 6.889 6.344 1.00 75.44 106 SER A CA 1
ATOM 871 C C . SER A 1 106 ? -3.338 5.496 6.483 1.00 75.44 106 SER A C 1
ATOM 873 O O . SER A 1 106 ? -3.282 4.723 5.515 1.00 75.44 106 SER A O 1
ATOM 875 N N . ILE A 1 107 ? -2.952 5.142 7.710 1.00 75.75 107 ILE A N 1
ATOM 876 C CA . ILE A 1 107 ? -2.396 3.823 8.027 1.00 75.75 107 ILE A CA 1
ATOM 877 C C . ILE A 1 107 ? -3.326 2.672 7.616 1.00 75.75 107 ILE A C 1
ATOM 879 O O . ILE A 1 107 ? -2.854 1.636 7.147 1.00 75.75 107 ILE A O 1
ATOM 883 N N . ASP A 1 108 ? -4.645 2.863 7.694 1.00 71.88 108 ASP A N 1
ATOM 884 C CA . ASP A 1 108 ? -5.630 1.851 7.302 1.00 71.88 108 ASP A CA 1
ATOM 885 C C . ASP A 1 108 ? -5.559 1.534 5.805 1.00 71.88 108 ASP A C 1
ATOM 887 O O . ASP A 1 108 ? -5.651 0.375 5.393 1.00 71.88 108 ASP A O 1
ATOM 891 N N . LEU A 1 109 ? -5.333 2.559 4.981 1.00 71.38 109 LEU A N 1
ATOM 892 C CA . LEU A 1 109 ? -5.155 2.403 3.540 1.00 71.38 109 LEU A CA 1
ATOM 893 C C . LEU A 1 109 ? -3.806 1.756 3.209 1.00 71.38 109 LEU A C 1
ATOM 895 O O . LEU A 1 109 ? -3.728 0.923 2.302 1.00 71.38 109 LEU A O 1
ATOM 899 N N . PHE A 1 110 ? -2.755 2.083 3.964 1.00 78.44 110 PHE A N 1
ATOM 900 C CA . PHE A 1 110 ? -1.451 1.437 3.823 1.00 78.44 110 PHE A CA 1
ATOM 901 C C . PHE A 1 110 ? -1.502 -0.055 4.193 1.00 78.44 110 PHE A C 1
ATOM 903 O O . PHE A 1 110 ? -0.947 -0.895 3.479 1.00 78.44 110 PHE A O 1
ATOM 910 N N . ASN A 1 111 ? -2.245 -0.410 5.243 1.00 78.31 111 ASN A N 1
ATOM 911 C CA . ASN A 1 111 ? -2.434 -1.794 5.679 1.00 78.31 111 ASN A CA 1
ATOM 912 C C . ASN A 1 111 ? -3.072 -2.669 4.585 1.00 78.31 111 ASN A C 1
ATOM 914 O O . ASN A 1 111 ? -2.706 -3.836 4.443 1.00 78.31 111 ASN A O 1
ATOM 918 N N . ILE A 1 112 ? -3.975 -2.123 3.761 1.00 76.12 112 ILE A N 1
ATOM 919 C CA . ILE A 1 112 ? -4.557 -2.849 2.615 1.00 76.12 112 ILE A CA 1
ATOM 920 C C . ILE A 1 112 ? -3.473 -3.217 1.594 1.00 76.12 112 ILE A C 1
ATOM 922 O O . ILE A 1 112 ? -3.420 -4.353 1.117 1.00 76.12 112 ILE A O 1
ATOM 926 N N . MET A 1 113 ? -2.569 -2.284 1.284 1.00 78.31 113 MET A N 1
ATOM 927 C CA . MET A 1 113 ? -1.438 -2.561 0.399 1.00 78.31 113 MET A CA 1
ATOM 928 C C . MET A 1 113 ? -0.518 -3.633 0.997 1.00 78.31 113 MET A C 1
ATOM 930 O O . MET A 1 113 ? -0.119 -4.562 0.292 1.00 78.31 113 MET A O 1
ATOM 934 N N . GLN A 1 114 ? -0.232 -3.566 2.301 1.00 79.75 114 GLN A N 1
ATOM 935 C CA . GLN A 1 114 ? 0.545 -4.603 2.980 1.00 79.75 114 GLN A CA 1
ATOM 936 C C . GLN A 1 114 ? -0.130 -5.976 2.920 1.00 79.75 114 GLN A C 1
ATOM 938 O O . GLN A 1 114 ? 0.557 -6.969 2.704 1.00 79.75 114 GLN A O 1
ATOM 943 N N . GLN A 1 115 ? -1.457 -6.052 3.046 1.00 80.12 115 GLN A N 1
ATOM 944 C CA . GLN A 1 115 ? -2.195 -7.314 2.925 1.00 80.12 115 GLN A CA 1
ATOM 945 C C . GLN A 1 115 ? -2.059 -7.934 1.530 1.00 80.12 115 GLN A C 1
ATOM 947 O O . GLN A 1 115 ? -1.871 -9.143 1.417 1.00 80.12 115 GLN A O 1
ATOM 952 N N . ILE A 1 116 ? -2.100 -7.127 0.465 1.00 76.94 116 ILE A N 1
ATOM 953 C CA . ILE A 1 116 ? -1.860 -7.598 -0.912 1.00 76.94 116 ILE A CA 1
ATOM 954 C C . ILE A 1 116 ? -0.425 -8.131 -1.058 1.00 76.94 116 ILE A C 1
ATOM 956 O O . ILE A 1 116 ? -0.176 -9.171 -1.681 1.00 76.94 116 ILE A O 1
ATOM 960 N N . ILE A 1 117 ? 0.536 -7.436 -0.452 1.00 80.19 117 ILE A N 1
ATOM 961 C CA . ILE A 1 117 ? 1.953 -7.797 -0.505 1.00 80.19 117 ILE A CA 1
ATOM 962 C C . ILE A 1 117 ? 2.232 -9.076 0.298 1.00 80.19 117 ILE A C 1
ATOM 964 O O . ILE A 1 117 ? 2.934 -9.958 -0.189 1.00 80.19 117 ILE A O 1
ATOM 968 N N . ALA A 1 118 ? 1.615 -9.240 1.467 1.00 77.69 118 ALA A N 1
ATOM 969 C CA . ALA A 1 118 ? 1.802 -10.390 2.350 1.00 77.69 118 ALA A CA 1
ATOM 970 C C . ALA A 1 118 ? 1.348 -11.729 1.739 1.00 77.69 118 ALA A C 1
ATOM 972 O O . ALA A 1 118 ? 1.810 -12.780 2.172 1.00 77.69 118 ALA A O 1
ATOM 973 N N . ARG A 1 119 ? 0.497 -11.712 0.701 1.00 77.94 119 ARG A N 1
ATOM 974 C CA . ARG A 1 119 ? 0.065 -12.927 -0.021 1.00 77.94 119 ARG A CA 1
ATOM 975 C C . ARG A 1 119 ? 1.222 -13.692 -0.668 1.00 77.94 119 ARG A C 1
ATOM 977 O O . ARG A 1 119 ? 1.091 -14.883 -0.928 1.00 77.94 119 ARG A O 1
ATOM 984 N N . SER A 1 120 ? 2.330 -13.014 -0.972 1.00 74.62 120 SER A N 1
ATOM 985 C CA . SER A 1 120 ? 3.536 -13.643 -1.512 1.00 74.62 120 SER A CA 1
ATOM 986 C C . SER A 1 120 ? 4.766 -12.780 -1.245 1.00 74.62 120 SER A C 1
ATOM 988 O O . SER A 1 120 ? 4.810 -11.614 -1.648 1.00 74.62 120 SER A O 1
ATOM 990 N N . SER A 1 121 ? 5.779 -13.387 -0.625 1.00 75.06 121 SER A N 1
ATOM 991 C CA . SER A 1 121 ? 7.097 -12.793 -0.373 1.00 75.06 121 SER A CA 1
ATOM 992 C C . SER A 1 121 ? 8.021 -12.812 -1.596 1.00 75.06 121 SER A C 1
ATOM 994 O O . SER A 1 121 ? 9.102 -12.227 -1.564 1.00 75.06 121 SER A O 1
ATOM 996 N N . TYR A 1 122 ? 7.631 -13.470 -2.691 1.00 81.75 122 TYR A N 1
ATOM 997 C CA . TYR A 1 122 ? 8.481 -13.564 -3.872 1.00 81.75 122 TYR A CA 1
ATOM 998 C C . TYR A 1 122 ? 8.722 -12.183 -4.496 1.00 81.75 122 TYR A C 1
ATOM 1000 O O . TYR A 1 122 ? 7.781 -11.479 -4.873 1.00 81.75 122 TYR A O 1
ATOM 1008 N N . GLY A 1 123 ? 9.997 -11.808 -4.619 1.00 78.81 123 GLY A N 1
ATOM 1009 C CA . GLY A 1 123 ? 10.409 -10.527 -5.191 1.00 78.81 123 GLY A CA 1
ATOM 1010 C C . GLY A 1 123 ? 10.082 -9.309 -4.320 1.00 78.81 123 GLY A C 1
ATOM 1011 O O . GLY A 1 123 ? 10.052 -8.200 -4.857 1.00 78.81 123 GLY A O 1
ATOM 1012 N N . VAL A 1 124 ? 9.807 -9.498 -3.018 1.00 86.06 124 VAL A N 1
ATOM 1013 C CA . VAL A 1 124 ? 9.533 -8.412 -2.062 1.00 86.06 124 VAL A CA 1
ATOM 1014 C C . VAL A 1 124 ? 10.222 -8.654 -0.723 1.00 86.06 124 VAL A C 1
ATOM 1016 O O . VAL A 1 124 ? 10.135 -9.737 -0.153 1.00 86.06 124 VAL A O 1
ATOM 1019 N N . ILE A 1 125 ? 10.835 -7.612 -0.173 1.00 86.25 125 ILE A N 1
ATOM 1020 C CA . ILE A 1 125 ? 11.377 -7.575 1.184 1.00 86.25 125 ILE A CA 1
ATOM 1021 C C . ILE A 1 125 ? 10.607 -6.513 1.966 1.00 86.25 125 ILE A C 1
ATOM 1023 O O . ILE A 1 125 ? 10.467 -5.385 1.504 1.00 86.25 125 ILE A O 1
ATOM 1027 N N . CYS A 1 126 ? 10.104 -6.860 3.150 1.00 84.31 126 CYS A N 1
ATOM 1028 C CA . CYS A 1 126 ? 9.436 -5.918 4.045 1.00 84.31 126 CYS A CA 1
ATOM 1029 C C . CYS A 1 126 ? 10.256 -5.759 5.325 1.00 84.31 126 CYS A C 1
ATOM 1031 O O . CYS A 1 126 ? 10.568 -6.737 6.000 1.00 84.31 126 CYS A O 1
ATOM 1033 N N . MET A 1 127 ? 10.575 -4.520 5.673 1.00 86.38 127 MET A N 1
ATOM 1034 C CA . MET A 1 127 ? 11.288 -4.138 6.883 1.00 86.38 127 MET A CA 1
ATOM 1035 C C . MET A 1 127 ? 10.392 -3.217 7.702 1.00 86.38 127 MET A C 1
ATOM 1037 O O . MET A 1 127 ? 9.911 -2.206 7.198 1.00 86.38 127 MET A O 1
ATOM 1041 N N . SER A 1 128 ? 10.175 -3.546 8.971 1.00 85.44 128 SER A N 1
ATOM 1042 C CA . SER A 1 128 ? 9.395 -2.711 9.882 1.00 85.44 128 SER A CA 1
ATOM 1043 C C . SER A 1 128 ? 10.260 -2.242 11.040 1.00 85.44 128 SER A C 1
ATOM 1045 O O . SER A 1 128 ? 11.040 -3.001 11.611 1.00 85.44 128 SER A O 1
ATOM 1047 N N . THR A 1 129 ? 10.125 -0.967 11.374 1.00 88.31 129 THR A N 1
ATOM 1048 C CA . THR A 1 129 ? 10.753 -0.317 12.524 1.00 88.31 129 THR A CA 1
ATOM 1049 C C . THR A 1 129 ? 9.685 0.460 13.285 1.00 88.31 129 THR A C 1
ATOM 1051 O O . THR A 1 129 ? 8.605 0.712 12.759 1.00 88.31 129 THR A O 1
ATOM 1054 N N . LYS A 1 130 ? 9.999 0.934 14.497 1.00 83.56 130 LYS A N 1
ATOM 1055 C CA . LYS A 1 130 ? 9.057 1.735 15.302 1.00 83.56 130 LYS A CA 1
ATOM 1056 C C . LYS A 1 130 ? 8.550 3.009 14.604 1.00 83.56 130 LYS A C 1
ATOM 1058 O O . LYS A 1 130 ? 7.500 3.508 14.977 1.00 83.56 130 LYS A O 1
ATOM 1063 N N . LYS A 1 131 ? 9.300 3.545 13.631 1.00 86.31 131 LYS A N 1
ATOM 1064 C CA . LYS A 1 131 ? 9.007 4.835 12.974 1.00 86.31 131 LYS A CA 1
ATOM 1065 C C . LYS A 1 131 ? 8.625 4.722 11.504 1.00 86.31 131 LYS A C 1
ATOM 1067 O O . LYS A 1 131 ? 7.973 5.614 10.967 1.00 86.31 131 LYS A O 1
ATOM 1072 N N . ARG A 1 132 ? 9.050 3.648 10.838 1.00 88.00 132 ARG A N 1
ATOM 1073 C CA . ARG A 1 132 ? 8.818 3.456 9.408 1.00 88.00 132 ARG A CA 1
ATOM 1074 C C . ARG A 1 132 ? 8.633 1.999 9.029 1.00 88.00 132 ARG A C 1
ATOM 1076 O O . ARG A 1 132 ? 9.244 1.115 9.633 1.00 88.00 132 ARG A O 1
ATOM 1083 N N . ILE A 1 133 ? 7.874 1.790 7.966 1.00 85.94 133 ILE A N 1
ATOM 1084 C CA . ILE A 1 133 ? 7.725 0.508 7.287 1.00 85.94 133 ILE A CA 1
ATOM 1085 C C . ILE A 1 133 ? 8.268 0.675 5.872 1.00 85.94 133 ILE A C 1
ATOM 1087 O O . ILE A 1 133 ? 7.771 1.509 5.128 1.00 85.94 133 ILE A O 1
ATOM 1091 N N . THR A 1 134 ? 9.269 -0.106 5.488 1.00 86.94 134 THR A N 1
ATOM 1092 C CA . THR A 1 134 ? 9.874 -0.072 4.154 1.00 86.94 134 THR A CA 1
ATOM 1093 C C . THR A 1 134 ? 9.606 -1.384 3.434 1.00 86.94 134 THR A C 1
ATOM 1095 O O . THR A 1 134 ? 9.847 -2.462 3.968 1.00 86.94 134 THR A O 1
ATOM 1098 N N . ILE A 1 135 ? 9.120 -1.294 2.204 1.00 86.62 135 ILE A N 1
ATOM 1099 C CA . ILE A 1 135 ? 8.860 -2.410 1.308 1.00 86.62 135 ILE A CA 1
ATOM 1100 C C . ILE A 1 135 ? 9.729 -2.224 0.076 1.00 86.62 135 ILE A C 1
ATOM 1102 O O . ILE A 1 135 ? 9.699 -1.170 -0.551 1.00 86.62 135 ILE A O 1
ATOM 1106 N N . VAL A 1 136 ? 10.500 -3.241 -0.274 1.00 86.62 136 VAL A N 1
ATOM 1107 C CA . VAL A 1 136 ? 11.443 -3.200 -1.384 1.00 86.62 136 VAL A CA 1
ATOM 1108 C C . VAL A 1 136 ? 11.118 -4.318 -2.351 1.00 86.62 136 VAL A C 1
ATOM 1110 O O . VAL A 1 136 ? 11.093 -5.488 -1.981 1.00 86.62 136 VAL A O 1
ATOM 1113 N N . PHE A 1 137 ? 10.859 -3.955 -3.595 1.00 85.19 137 PHE A N 1
ATOM 1114 C CA . PHE A 1 137 ? 10.522 -4.864 -4.670 1.00 85.19 137 PHE A CA 1
ATOM 1115 C C . PHE A 1 137 ? 11.734 -5.069 -5.576 1.00 85.19 137 PHE A C 1
ATOM 1117 O O . PHE A 1 137 ? 12.324 -4.107 -6.068 1.00 85.19 137 PHE A O 1
ATOM 1124 N N . SER A 1 138 ? 12.059 -6.330 -5.840 1.00 84.00 138 SER A N 1
ATOM 1125 C CA . SER A 1 138 ? 13.132 -6.752 -6.750 1.00 84.00 138 SER A CA 1
ATOM 1126 C C . SER A 1 138 ? 12.601 -7.389 -8.039 1.00 84.00 138 SER A C 1
ATOM 1128 O O . SER A 1 138 ? 13.365 -7.949 -8.820 1.00 84.00 138 SER A O 1
ATOM 1130 N N . ASN A 1 139 ? 11.284 -7.326 -8.269 1.00 84.06 139 ASN A N 1
ATOM 1131 C CA . ASN A 1 139 ? 10.617 -7.931 -9.418 1.00 84.06 139 ASN A CA 1
ATOM 1132 C C . ASN A 1 139 ? 9.536 -6.995 -9.994 1.00 84.06 139 ASN A C 1
ATOM 1134 O O . ASN A 1 139 ? 8.583 -6.633 -9.298 1.00 84.06 139 ASN A O 1
ATOM 1138 N N . ASP A 1 140 ? 9.652 -6.643 -11.279 1.00 82.94 140 ASP A N 1
ATOM 1139 C CA . ASP A 1 140 ? 8.720 -5.749 -11.984 1.00 82.94 140 ASP A CA 1
ATOM 1140 C C . ASP A 1 140 ? 7.285 -6.295 -12.029 1.00 82.94 140 ASP A C 1
ATOM 1142 O O . ASP A 1 140 ? 6.320 -5.561 -11.799 1.00 82.94 140 ASP A O 1
ATOM 1146 N N . ALA A 1 141 ? 7.128 -7.596 -12.286 1.00 85.25 141 ALA A N 1
ATOM 1147 C CA . ALA A 1 141 ? 5.829 -8.247 -12.363 1.00 85.25 141 ALA A CA 1
ATOM 1148 C C . ALA A 1 141 ? 5.118 -8.211 -11.010 1.00 85.25 141 ALA A C 1
ATOM 1150 O O . ALA A 1 141 ? 3.896 -8.055 -10.966 1.00 85.25 141 ALA A O 1
ATOM 1151 N N . ARG A 1 142 ? 5.872 -8.287 -9.908 1.00 86.69 142 ARG A N 1
ATOM 1152 C CA . ARG A 1 142 ? 5.304 -8.177 -8.567 1.00 86.69 142 ARG A CA 1
ATOM 1153 C C . ARG A 1 142 ? 4.767 -6.778 -8.297 1.00 86.69 142 ARG A C 1
ATOM 1155 O O . ARG A 1 142 ? 3.624 -6.668 -7.858 1.00 86.69 142 ARG A O 1
ATOM 1162 N N . VAL A 1 143 ? 5.530 -5.733 -8.623 1.00 85.19 143 VAL A N 1
ATOM 1163 C CA . VAL A 1 143 ? 5.059 -4.342 -8.504 1.00 85.19 143 VAL A CA 1
ATOM 1164 C C . VAL A 1 143 ? 3.814 -4.138 -9.363 1.00 85.19 143 VAL A C 1
A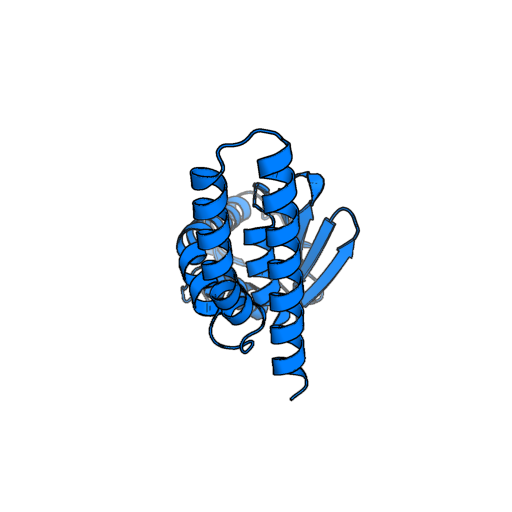TOM 1166 O O . VAL A 1 143 ? 2.795 -3.663 -8.867 1.00 85.19 143 VAL A O 1
ATOM 1169 N N . ARG A 1 144 ? 3.843 -4.583 -10.626 1.00 85.69 144 ARG A N 1
ATOM 1170 C CA . ARG A 1 144 ? 2.689 -4.483 -11.529 1.00 85.69 144 ARG A CA 1
ATOM 1171 C C . ARG A 1 144 ? 1.446 -5.151 -10.952 1.00 85.69 144 ARG A C 1
ATOM 1173 O O . ARG A 1 144 ? 0.380 -4.549 -10.990 1.00 85.69 144 ARG A O 1
ATOM 1180 N N . ASN A 1 145 ? 1.574 -6.362 -10.414 1.00 84.69 145 ASN A N 1
ATOM 1181 C CA . ASN A 1 145 ? 0.447 -7.090 -9.835 1.00 84.69 145 ASN A CA 1
ATOM 1182 C C . ASN A 1 145 ? -0.155 -6.344 -8.639 1.00 84.69 145 ASN A C 1
ATOM 1184 O O . ASN A 1 145 ? -1.372 -6.215 -8.578 1.00 84.69 145 ASN A O 1
ATOM 1188 N N . VAL A 1 146 ? 0.675 -5.773 -7.757 1.00 83.50 146 VAL A N 1
ATOM 1189 C CA . VAL A 1 146 ? 0.193 -4.942 -6.640 1.00 83.50 146 VAL A CA 1
ATOM 1190 C C . VAL A 1 146 ? -0.589 -3.732 -7.160 1.00 83.50 146 VAL A C 1
ATOM 1192 O O . VAL A 1 146 ? -1.693 -3.475 -6.693 1.00 83.50 146 VAL A O 1
ATOM 1195 N N . PHE A 1 147 ? -0.076 -3.023 -8.169 1.00 80.00 147 PHE A N 1
ATOM 1196 C CA . PHE A 1 147 ? -0.789 -1.895 -8.778 1.00 80.00 147 PHE A CA 1
ATOM 1197 C C . PHE A 1 147 ? -2.107 -2.316 -9.450 1.00 80.00 147 PHE A C 1
ATOM 1199 O O . PHE A 1 147 ? -3.112 -1.628 -9.285 1.00 80.00 147 PHE A O 1
ATOM 1206 N N . CYS A 1 148 ? -2.125 -3.439 -10.176 1.00 78.69 148 CYS A N 1
ATOM 1207 C CA . CYS A 1 148 ? -3.343 -3.986 -10.781 1.00 78.69 148 CYS A CA 1
ATOM 1208 C C . CYS A 1 148 ? -4.396 -4.327 -9.718 1.00 78.69 148 CYS A C 1
ATOM 1210 O O . CYS A 1 148 ? -5.561 -3.967 -9.871 1.00 78.69 148 CYS A O 1
ATOM 1212 N N . GLU A 1 149 ? -3.979 -4.982 -8.631 1.00 78.00 149 GLU A N 1
ATOM 1213 C CA . GLU A 1 149 ? -4.848 -5.348 -7.509 1.00 78.00 149 GLU A CA 1
ATOM 1214 C C . GLU A 1 149 ? -5.324 -4.136 -6.709 1.00 78.00 149 GLU A C 1
ATOM 1216 O O . GLU A 1 149 ? -6.402 -4.186 -6.144 1.00 78.00 149 GLU A O 1
ATOM 1221 N N . LEU A 1 150 ? -4.560 -3.046 -6.645 1.00 75.00 150 LEU A N 1
ATOM 1222 C CA . LEU A 1 150 ? -4.979 -1.824 -5.953 1.00 75.00 150 LEU A CA 1
ATOM 1223 C C . LEU A 1 150 ? -5.918 -0.946 -6.792 1.00 75.00 150 LEU A C 1
ATOM 1225 O O . LEU A 1 150 ? -6.731 -0.203 -6.244 1.00 75.00 150 LEU A O 1
ATOM 1229 N N . MET A 1 151 ? -5.780 -0.982 -8.119 1.00 72.62 151 MET A N 1
ATOM 1230 C CA . MET A 1 151 ? -6.564 -0.155 -9.046 1.00 72.62 151 MET A CA 1
ATOM 1231 C C . MET A 1 151 ? -7.756 -0.879 -9.678 1.00 72.62 151 MET A C 1
ATOM 1233 O O . MET A 1 151 ? -8.525 -0.222 -10.375 1.00 72.62 151 MET A O 1
ATOM 1237 N N . ASP A 1 152 ? -7.889 -2.189 -9.460 1.00 72.94 152 ASP A N 1
ATOM 1238 C CA . ASP A 1 152 ? -8.864 -3.068 -10.124 1.00 72.94 152 ASP A CA 1
ATOM 1239 C C . ASP A 1 152 ? -8.778 -2.944 -11.648 1.00 72.94 152 ASP A C 1
ATOM 1241 O O . ASP A 1 152 ? -9.769 -2.806 -12.365 1.00 72.94 152 ASP A O 1
ATOM 1245 N N . CYS A 1 153 ? -7.550 -2.894 -12.166 1.00 71.44 153 CYS A N 1
ATOM 1246 C CA . CYS A 1 153 ? -7.318 -2.702 -13.588 1.00 71.44 153 CYS A CA 1
ATOM 1247 C C . CYS A 1 153 ? -6.191 -3.596 -14.096 1.00 71.44 153 CYS A C 1
ATOM 1249 O O . CYS A 1 153 ? -5.243 -3.924 -13.384 1.00 71.44 153 CYS A O 1
ATOM 1251 N N . LYS A 1 154 ? -6.282 -4.000 -15.366 1.00 80.25 154 LYS A N 1
ATOM 1252 C CA . LYS A 1 154 ? -5.217 -4.756 -16.027 1.00 80.25 154 LYS A CA 1
ATOM 1253 C C . LYS A 1 154 ? -4.225 -3.790 -16.659 1.00 80.25 154 LYS A C 1
ATOM 1255 O O . LYS A 1 154 ? -4.487 -3.234 -17.722 1.00 80.25 154 LYS A O 1
ATOM 1260 N N . ILE A 1 155 ? -3.062 -3.636 -16.036 1.00 77.88 155 ILE A N 1
ATOM 1261 C CA . ILE A 1 155 ? -1.929 -2.941 -16.649 1.00 77.88 155 ILE A CA 1
ATOM 1262 C C . ILE A 1 155 ? -1.150 -3.947 -17.497 1.00 77.88 155 ILE A C 1
ATOM 1264 O O . ILE A 1 155 ? -0.641 -4.949 -16.991 1.00 77.88 155 ILE A O 1
ATOM 1268 N N . LEU A 1 156 ? -1.045 -3.695 -18.800 1.00 81.00 156 LEU A N 1
ATOM 1269 C CA . LEU A 1 156 ? -0.280 -4.555 -19.699 1.00 81.00 156 LEU A CA 1
ATOM 1270 C C . LEU A 1 156 ? 1.223 -4.373 -19.457 1.00 81.00 156 LEU A C 1
ATOM 1272 O O . LEU A 1 156 ? 1.699 -3.261 -19.237 1.00 81.00 156 LEU A O 1
ATOM 1276 N N . LYS A 1 157 ? 2.007 -5.456 -19.576 1.00 78.94 157 LYS A N 1
ATOM 1277 C CA . LYS A 1 157 ? 3.476 -5.414 -19.414 1.00 78.94 157 LYS A CA 1
ATOM 1278 C C . LYS A 1 157 ? 4.142 -4.365 -20.312 1.00 78.94 157 LYS A C 1
ATOM 1280 O O . LYS A 1 157 ? 5.122 -3.755 -19.913 1.00 78.94 157 LYS A O 1
ATOM 1285 N N . LYS A 1 158 ? 3.608 -4.158 -21.519 1.00 75.25 158 LYS A N 1
ATOM 1286 C CA . LYS A 1 158 ? 4.118 -3.183 -22.497 1.00 75.25 158 LYS A CA 1
ATOM 1287 C C . LYS A 1 158 ? 3.889 -1.718 -22.098 1.00 75.25 158 LYS A C 1
ATOM 1289 O O . LYS A 1 158 ? 4.593 -0.859 -22.614 1.00 75.25 158 LYS A O 1
ATOM 1294 N N . ASP A 1 159 ? 2.949 -1.468 -21.188 1.00 72.62 159 ASP A N 1
ATOM 1295 C CA . ASP A 1 159 ? 2.532 -0.128 -20.760 1.00 72.62 159 ASP A CA 1
ATOM 1296 C C . ASP A 1 159 ? 2.958 0.170 -19.313 1.00 72.62 159 ASP A C 1
ATOM 1298 O O . ASP A 1 159 ? 2.991 1.327 -18.898 1.00 72.62 159 ASP A O 1
ATOM 1302 N N . PHE A 1 160 ? 3.308 -0.864 -18.541 1.00 78.56 160 PHE A N 1
ATOM 1303 C CA . PHE A 1 160 ? 3.747 -0.727 -17.158 1.00 78.56 160 PHE A CA 1
ATOM 1304 C C . PHE A 1 160 ? 5.134 -0.086 -17.078 1.00 78.56 160 PHE A C 1
ATOM 1306 O O . PHE A 1 160 ? 6.114 -0.673 -17.532 1.00 78.56 160 PHE A O 1
ATOM 1313 N N . LEU A 1 161 ? 5.197 1.118 -16.499 1.00 72.69 161 LEU A N 1
ATOM 1314 C CA . LEU A 1 161 ? 6.424 1.907 -16.316 1.00 72.69 161 LEU A CA 1
ATOM 1315 C C . LEU A 1 161 ? 7.246 2.107 -17.605 1.00 72.69 161 LEU A C 1
ATOM 1317 O O . LEU A 1 161 ? 8.465 2.278 -17.565 1.00 72.69 161 LEU A O 1
ATOM 1321 N N . LYS A 1 162 ? 6.565 2.119 -18.756 1.00 73.50 162 LYS A N 1
ATOM 1322 C CA . LYS A 1 162 ? 7.143 2.338 -20.087 1.00 73.50 162 LYS A CA 1
ATOM 1323 C C . LYS A 1 162 ? 6.487 3.546 -20.738 1.00 73.50 162 LYS A C 1
ATOM 1325 O O . LYS A 1 162 ? 5.267 3.694 -20.710 1.00 73.50 162 LYS A O 1
ATOM 1330 N N . ARG A 1 163 ? 7.282 4.424 -21.351 1.00 67.88 163 ARG A N 1
ATOM 1331 C CA . ARG A 1 163 ? 6.783 5.629 -22.028 1.00 67.88 163 ARG A CA 1
ATOM 1332 C C . ARG A 1 163 ? 7.585 5.964 -23.281 1.00 67.88 163 ARG A C 1
ATOM 1334 O O . ARG A 1 163 ? 8.797 5.793 -23.316 1.00 67.88 163 ARG A O 1
ATOM 1341 N N . LEU A 1 164 ? 6.912 6.522 -24.287 1.00 63.94 164 LEU A N 1
ATOM 1342 C CA . LEU A 1 164 ? 7.554 7.172 -25.433 1.00 63.94 164 LEU A CA 1
ATOM 1343 C C . LEU A 1 164 ? 8.069 8.566 -25.029 1.00 63.94 164 LEU A C 1
ATOM 1345 O O . LEU A 1 164 ? 7.289 9.429 -24.617 1.00 63.94 164 LEU A O 1
ATOM 1349 N N . ALA A 1 165 ? 9.377 8.792 -25.133 1.00 63.94 165 ALA A N 1
ATOM 1350 C CA . ALA A 1 165 ? 9.981 10.109 -24.970 1.00 63.94 165 ALA A CA 1
ATOM 1351 C C . ALA A 1 165 ? 9.803 10.957 -26.240 1.00 63.94 165 ALA A C 1
ATOM 1353 O O . ALA A 1 165 ? 9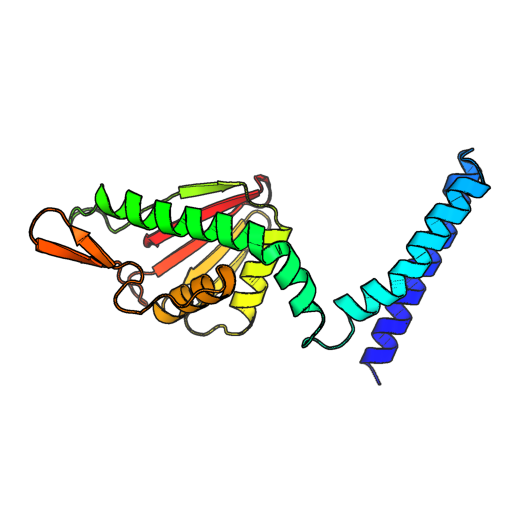.678 10.432 -27.352 1.00 63.94 165 ALA A O 1
ATOM 1354 N N . LYS A 1 166 ? 9.801 12.288 -26.080 1.00 58.16 166 LYS A N 1
ATOM 1355 C CA . LYS A 1 166 ? 9.836 13.220 -27.216 1.00 58.16 166 LYS A CA 1
ATOM 1356 C C . LYS A 1 166 ? 11.166 12.998 -27.951 1.00 58.16 166 LYS A C 1
ATOM 1358 O O . LYS A 1 166 ? 12.201 13.384 -27.430 1.00 58.16 166 LYS A O 1
ATOM 1363 N N . GLY A 1 167 ? 11.135 12.319 -29.102 1.00 57.81 167 GLY A N 1
ATOM 1364 C CA . GLY A 1 167 ? 12.341 11.982 -29.879 1.00 57.81 167 GLY A CA 1
ATOM 1365 C C . GLY A 1 167 ? 12.486 10.525 -30.344 1.00 57.81 167 GLY A C 1
ATOM 1366 O O . GLY A 1 167 ? 13.573 10.146 -30.752 1.00 57.81 167 GLY A O 1
ATOM 1367 N N . LYS A 1 168 ? 11.423 9.704 -30.318 1.00 54.22 168 LYS A N 1
ATOM 1368 C CA . LYS A 1 168 ? 11.401 8.272 -30.729 1.00 54.22 168 LYS A CA 1
ATOM 1369 C C . LYS A 1 168 ? 12.090 7.278 -29.773 1.00 54.22 168 LYS A C 1
ATOM 1371 O O . LYS A 1 168 ? 11.997 6.076 -30.004 1.00 54.22 168 LYS A O 1
ATOM 1376 N N . GLY A 1 169 ? 12.708 7.731 -28.683 1.00 61.44 169 GLY A N 1
ATOM 1377 C CA . GLY A 1 169 ? 13.229 6.848 -27.630 1.00 61.44 169 GLY A CA 1
ATOM 1378 C C . GLY A 1 169 ? 12.126 6.312 -26.707 1.00 61.44 169 GLY A C 1
ATOM 1379 O O . GLY A 1 169 ? 11.164 7.022 -26.405 1.00 61.44 169 GLY A O 1
ATOM 1380 N N . LYS A 1 170 ? 12.253 5.067 -26.234 1.00 63.66 170 LYS A N 1
ATOM 1381 C CA . LYS A 1 170 ? 11.423 4.523 -25.144 1.00 63.66 170 LYS A CA 1
ATOM 1382 C C . LYS A 1 170 ? 12.174 4.660 -23.823 1.00 63.66 170 LYS A C 1
ATOM 1384 O O . LYS A 1 170 ? 13.335 4.283 -23.735 1.00 63.66 170 LYS A O 1
ATOM 1389 N N . VAL A 1 171 ? 11.494 5.182 -22.811 1.00 66.56 171 VAL A N 1
ATOM 1390 C CA . VAL A 1 171 ? 11.963 5.238 -21.424 1.00 66.56 171 VAL A CA 1
ATOM 1391 C C . VAL A 1 171 ? 11.249 4.131 -20.661 1.00 66.56 171 VAL A C 1
ATOM 1393 O O . VAL A 1 171 ? 10.018 4.086 -20.655 1.00 66.56 171 VAL A O 1
ATOM 1396 N N . GLU A 1 172 ? 12.017 3.237 -20.049 1.00 69.38 172 GLU A N 1
ATOM 1397 C CA . GLU A 1 172 ? 11.518 2.094 -19.285 1.00 69.38 172 GLU A CA 1
ATOM 1398 C C . GLU A 1 172 ? 12.207 2.050 -17.923 1.00 69.38 172 GLU A C 1
ATOM 1400 O O . GLU A 1 172 ? 13.436 2.080 -17.854 1.00 69.38 172 GLU A O 1
ATOM 1405 N N . ALA A 1 173 ? 11.417 1.972 -16.850 1.00 70.56 173 ALA A N 1
ATOM 1406 C CA . ALA A 1 173 ? 11.958 1.664 -15.534 1.00 70.56 173 ALA A CA 1
ATOM 1407 C C . ALA A 1 173 ? 12.247 0.161 -15.451 1.00 70.56 173 ALA A C 1
ATOM 1409 O O . ALA A 1 173 ? 11.367 -0.665 -15.697 1.00 70.56 173 ALA A O 1
ATOM 1410 N N . VAL A 1 174 ? 13.478 -0.188 -15.082 1.00 70.81 174 VAL A N 1
ATOM 1411 C CA . VAL A 1 174 ? 13.897 -1.576 -14.867 1.00 70.81 174 VAL A CA 1
ATOM 1412 C C . VAL A 1 174 ? 13.883 -1.849 -13.371 1.00 70.81 174 VAL A C 1
ATOM 1414 O O . VAL A 1 174 ? 14.555 -1.145 -12.623 1.00 70.81 174 VAL A O 1
ATOM 1417 N N . ILE A 1 175 ? 13.125 -2.865 -12.957 1.00 75.75 175 ILE A N 1
ATOM 1418 C CA . ILE A 1 175 ? 13.064 -3.331 -11.569 1.00 75.75 175 ILE A CA 1
ATOM 1419 C C . ILE A 1 175 ? 13.612 -4.753 -11.535 1.00 75.75 175 ILE A C 1
ATOM 1421 O O . ILE A 1 175 ? 13.026 -5.660 -12.129 1.00 75.75 175 ILE A O 1
ATOM 1425 N N . ASN A 1 176 ? 14.744 -4.940 -10.867 1.00 76.88 176 ASN A N 1
ATOM 1426 C CA . ASN A 1 176 ? 15.399 -6.231 -10.695 1.00 76.88 176 ASN A CA 1
ATOM 1427 C C . ASN A 1 176 ? 16.142 -6.276 -9.344 1.00 76.88 176 ASN A C 1
ATOM 1429 O O . ASN A 1 176 ? 15.940 -5.430 -8.473 1.00 76.88 176 ASN A O 1
ATOM 1433 N N . THR A 1 177 ? 16.992 -7.280 -9.141 1.00 74.56 177 THR A N 1
ATOM 1434 C CA . THR A 1 177 ? 17.787 -7.425 -7.914 1.00 74.56 177 THR A CA 1
ATOM 1435 C C . THR A 1 177 ? 18.803 -6.301 -7.705 1.00 74.56 177 THR A C 1
ATOM 1437 O O . THR A 1 177 ? 19.094 -5.984 -6.555 1.00 74.56 177 THR A O 1
ATOM 1440 N N . GLU A 1 178 ? 19.305 -5.697 -8.784 1.00 74.19 178 GLU A N 1
ATOM 1441 C CA . GLU A 1 178 ? 20.314 -4.625 -8.777 1.00 74.19 178 GLU A CA 1
ATOM 1442 C C . GLU A 1 178 ? 19.697 -3.220 -8.732 1.00 74.19 178 GLU A C 1
ATOM 1444 O O . GLU A 1 178 ? 20.324 -2.293 -8.232 1.00 74.19 178 GLU A O 1
ATOM 1449 N N . LYS A 1 179 ? 18.479 -3.064 -9.264 1.00 74.94 179 LYS A N 1
ATOM 1450 C CA . LYS A 1 179 ? 17.720 -1.813 -9.364 1.00 74.94 179 LYS A CA 1
ATOM 1451 C C . LYS A 1 179 ? 16.349 -2.026 -8.748 1.00 74.94 179 LYS A C 1
ATOM 1453 O O . LYS A 1 179 ? 15.446 -2.564 -9.392 1.00 74.94 179 LYS A O 1
ATOM 1458 N N . GLN A 1 180 ? 16.211 -1.676 -7.478 1.00 80.44 180 GLN A N 1
ATOM 1459 C CA . GLN A 1 180 ? 15.054 -2.055 -6.669 1.00 80.44 180 GLN A CA 1
ATOM 1460 C C . GLN A 1 180 ? 14.041 -0.914 -6.583 1.00 80.44 180 GLN A C 1
ATOM 1462 O O . GLN A 1 180 ? 14.383 0.263 -6.666 1.00 80.44 180 GLN A O 1
ATOM 1467 N N . PHE A 1 181 ? 12.772 -1.258 -6.379 1.00 80.69 181 PHE A N 1
ATOM 1468 C CA . PHE A 1 181 ? 11.704 -0.285 -6.165 1.00 80.69 181 PHE A CA 1
ATOM 1469 C C . PHE A 1 181 ? 11.294 -0.269 -4.691 1.00 80.69 181 PHE A C 1
ATOM 1471 O O . PHE A 1 181 ? 10.797 -1.260 -4.168 1.00 80.69 181 PHE A O 1
ATOM 1478 N N . GLY A 1 182 ? 11.524 0.848 -4.013 1.00 82.62 182 GLY A N 1
ATOM 1479 C CA . GLY A 1 182 ? 11.205 1.078 -2.611 1.00 82.62 182 GLY A CA 1
ATOM 1480 C C . GLY A 1 182 ? 9.864 1.769 -2.401 1.00 82.62 182 GLY A C 1
ATOM 1481 O O . GLY A 1 182 ? 9.470 2.666 -3.139 1.00 82.62 182 GLY A O 1
ATOM 1482 N N . THR A 1 183 ? 9.169 1.386 -1.341 1.00 82.94 183 THR A N 1
ATOM 1483 C CA . THR A 1 183 ? 7.988 2.057 -0.803 1.00 82.94 183 THR A CA 1
ATOM 1484 C C . THR A 1 183 ? 8.153 2.156 0.708 1.00 82.94 183 THR A C 1
ATOM 1486 O O . THR A 1 183 ? 8.187 1.139 1.389 1.00 82.94 183 THR A O 1
ATOM 1489 N N . THR A 1 184 ? 8.276 3.360 1.251 1.00 85.12 184 THR A N 1
ATOM 1490 C CA . THR A 1 184 ? 8.454 3.609 2.684 1.00 85.12 184 THR A CA 1
ATOM 1491 C C . THR A 1 184 ? 7.268 4.376 3.239 1.00 85.12 184 THR A C 1
ATOM 1493 O O . THR A 1 184 ? 6.925 5.425 2.722 1.00 85.12 184 THR A O 1
ATOM 1496 N N . TYR A 1 185 ? 6.673 3.891 4.319 1.00 84.62 185 TYR A N 1
ATOM 1497 C CA . TYR A 1 185 ? 5.635 4.575 5.076 1.00 84.62 185 TYR A CA 1
ATOM 1498 C C . TYR A 1 185 ? 6.196 5.107 6.389 1.00 84.62 185 TYR A C 1
ATOM 1500 O O . TYR A 1 185 ? 6.793 4.354 7.161 1.00 84.62 185 TYR A O 1
ATOM 1508 N N . LEU A 1 186 ? 6.018 6.401 6.635 1.00 85.62 186 LEU A N 1
ATOM 1509 C CA . LEU A 1 186 ? 6.405 7.098 7.856 1.00 85.62 186 LEU A CA 1
ATOM 1510 C C . LEU A 1 186 ? 5.197 7.157 8.796 1.00 85.62 186 LEU A C 1
ATOM 1512 O O . LEU A 1 186 ? 4.232 7.863 8.519 1.00 85.62 186 LEU A O 1
ATOM 1516 N N . LEU A 1 187 ? 5.271 6.435 9.918 1.00 82.38 187 LEU A N 1
ATOM 1517 C CA . LEU A 1 187 ? 4.150 6.248 10.850 1.00 82.38 187 LEU A CA 1
ATOM 1518 C C . LEU A 1 187 ? 3.709 7.558 11.517 1.00 82.38 187 LEU A C 1
ATOM 1520 O O . LEU A 1 187 ? 2.521 7.833 11.591 1.00 82.38 187 LEU A O 1
ATOM 1524 N N . GLU A 1 188 ? 4.661 8.382 11.963 1.00 82.94 188 GLU A N 1
ATOM 1525 C CA . GLU A 1 188 ? 4.379 9.645 12.672 1.00 82.94 188 GLU A CA 1
ATOM 1526 C C . GLU A 1 188 ? 3.719 10.702 11.775 1.00 82.94 188 GLU A C 1
ATOM 1528 O O . GLU A 1 188 ? 3.002 11.571 12.262 1.00 82.94 188 GLU A O 1
ATOM 1533 N N . LYS A 1 189 ? 3.992 10.649 10.468 1.00 82.06 189 LYS A N 1
ATOM 1534 C CA . LYS A 1 189 ? 3.526 11.643 9.493 1.00 82.06 189 LYS A CA 1
ATOM 1535 C C . LYS A 1 189 ? 2.382 11.143 8.622 1.00 82.06 189 LYS A C 1
ATOM 1537 O O . LYS A 1 189 ? 1.861 11.926 7.839 1.00 82.06 189 LYS A O 1
ATOM 1542 N N . GLU A 1 190 ? 2.046 9.860 8.722 1.00 82.00 190 GLU A N 1
ATOM 1543 C CA . GLU A 1 190 ? 1.155 9.171 7.788 1.00 82.00 190 GLU A CA 1
ATOM 1544 C C . GLU A 1 190 ? 1.517 9.456 6.324 1.00 82.00 190 GLU A C 1
ATOM 1546 O O . GLU A 1 190 ? 0.683 9.818 5.499 1.00 82.00 190 GLU A O 1
ATOM 1551 N N . GLU A 1 191 ? 2.807 9.352 6.010 1.00 83.50 191 GLU A N 1
ATOM 1552 C CA . GLU A 1 191 ? 3.362 9.761 4.721 1.00 83.50 191 GLU A CA 1
ATOM 1553 C C . GLU A 1 191 ? 3.970 8.548 4.018 1.00 83.50 191 GLU A C 1
ATOM 1555 O O . GLU A 1 191 ? 4.840 7.870 4.570 1.00 83.50 191 GLU A O 1
ATOM 1560 N N . ILE A 1 192 ? 3.519 8.265 2.795 1.00 80.56 192 ILE A N 1
ATOM 1561 C CA . ILE A 1 192 ? 4.111 7.233 1.943 1.00 80.56 192 ILE A CA 1
ATOM 1562 C C . ILE A 1 192 ? 5.080 7.868 0.961 1.00 80.56 192 ILE A C 1
ATOM 1564 O O . ILE A 1 192 ? 4.737 8.836 0.294 1.00 80.56 192 ILE A O 1
ATOM 1568 N N . THR A 1 193 ? 6.259 7.280 0.837 1.00 80.50 193 THR A N 1
ATOM 1569 C CA . THR A 1 193 ? 7.331 7.689 -0.057 1.00 80.50 193 THR A CA 1
ATOM 1570 C C . THR A 1 193 ? 7.689 6.537 -0.974 1.00 80.50 193 THR A C 1
ATOM 1572 O O . THR A 1 193 ? 7.856 5.408 -0.520 1.00 80.50 193 THR A O 1
ATOM 1575 N N . PHE A 1 194 ? 7.850 6.813 -2.259 1.00 77.56 194 PHE A N 1
ATOM 1576 C CA . PHE A 1 194 ? 8.329 5.823 -3.216 1.00 77.56 194 PHE A CA 1
ATOM 1577 C C . PHE A 1 194 ? 9.704 6.192 -3.734 1.00 77.56 194 PHE A C 1
ATOM 1579 O O . PHE A 1 194 ? 9.917 7.341 -4.091 1.00 77.56 194 PHE A O 1
ATOM 1586 N N . ASP A 1 195 ? 10.604 5.221 -3.830 1.00 72.81 195 ASP A N 1
ATOM 1587 C CA . ASP A 1 195 ? 11.984 5.422 -4.258 1.00 72.81 195 ASP A CA 1
ATOM 1588 C C . ASP A 1 195 ? 12.386 4.356 -5.281 1.00 72.81 195 ASP A C 1
ATOM 1590 O O . ASP A 1 195 ? 11.873 3.241 -5.265 1.00 72.81 195 ASP A O 1
ATOM 1594 N N . PHE A 1 196 ? 13.323 4.678 -6.169 1.00 69.50 196 PHE A N 1
ATOM 1595 C CA . PHE A 1 196 ? 14.050 3.664 -6.935 1.00 69.50 196 PHE A CA 1
ATOM 1596 C C . PHE A 1 196 ? 15.504 3.721 -6.486 1.00 69.50 196 PHE A C 1
ATOM 1598 O O . PHE A 1 196 ? 16.082 4.814 -6.402 1.00 69.50 196 PHE A O 1
ATOM 1605 N N . TYR A 1 197 ? 16.039 2.551 -6.160 1.00 59.50 197 TYR A N 1
ATOM 1606 C CA . TYR A 1 197 ? 17.410 2.335 -5.719 1.00 59.50 197 TYR A CA 1
ATOM 1607 C C . TYR A 1 197 ? 18.251 1.831 -6.886 1.00 59.50 197 TYR A C 1
ATOM 1609 O O . TYR A 1 197 ? 17.754 0.944 -7.620 1.00 59.50 197 TYR A O 1
#

Organism: Paramuricea clavata (NCBI:txid317549)

Radius of gyration: 22.57 Å; chains: 1; bounding box: 56×41×68 Å

Foldseek 3Di:
DVLVVVLVVQLVVVLVVLVVVLVVCVVVVDDNVVSVVVSVVVNVCSNVVSCLPRNDPPPSVVVVLVVCLVVQLVVLVVVQVLLLVVLQPDPDPPDPDWPKDKDQADPVSVVNLVVLCVVDCVQWDWDDDPFKIKIKGADQVSVQVSSCSSNVHDDDPCRRQWDQHPPRDIDHDDRHPVWMWMWMAGPVRSMIIITID

Secondary structure (DSSP, 8-state):
-TTHHHHHHHHHHHHHHHHHHHHHHHHTT--HHHHHHHHHHHHHHHHHHHHHHTS-TTTHHHHHHHHHHHHHHHHHHHHHHHHHHHTTT---TTS-----EEEE--HHHHHHHHHHHHT--TTEEEEE-SSEEEEEE--HHHHHHHHHHHHTS---TTTTTEEE-TTSPEEE---SSSS-EEEEEETTTTEEEEEE-

Sequence (197 aa):
MAELVRQDMFEAVLLRGLDSSKNDLIKSGLDFWSTKDAIDELKRLIPLVAKKFLGKYGEGQKFTVVKAFPMLSRIVQRWYKTFMRRMIAKCGERNPWRVTFSEYLSIDLFNIMQQIIARSSYGVICMSTKKRITIVFSNDARVRNVFCELMDCKILKKDFLKRLAKGKGKVEAVINTEKQFGTTYLLEKEEITFDFY

pLDDT: mean 71.54, std 13.11, range [37.25, 89.06]

InterPro domains:
  IPR059282 Domain of unknown function DUF8238 [PF26709] (62-196)